Protein AF-X1I7F9-F1 (afdb_monomer_lite)

pLDDT: mean 84.15, std 15.63, range [30.88, 98.5]

Foldseek 3Di:
DPPLVLQQDKDWDKDWDFFAPPDQWAWDWDQDPPPRDIWIWTTDPRTIIITPGIDRDPNHNVVSSVVVQVVQVVLVVVLCVLLPVVQFDDDDSNDTDGDPSSVVSLVVQEDPPDPPGDHDPDDAPDKDDLEDQAIDGHPDGGDPPDDPPWDDPDPFKTKDKDWDDCNNCRNVSNSVDTDIDIDMGGHDSFYQQAKQAPVRDTHGFDWDDDVVDIDTDLVVCCVVRHQRIDHRNHTSVVVVVVVVVPVPDDDDDCVNDDPVVNVVVVVVVVVCVVVVVDDDD

Organism: NCBI:txid412755

Sequence (281 aa):
NSPFGKFGQRNEEWVFVRTEPEPVDYVEVEIDAQTGK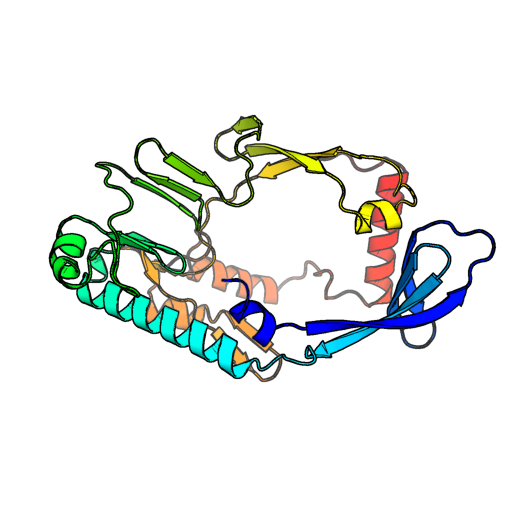RSIVRCIAGQVTQTMGSVEGYNSFAAISSEVTGNARLMLWDLMEKAGTENVFYCDTDSLLVNKTGRDRLAGEINRHELGMLKLAQRSAAVTLHNVKDYKIGRKSKIKGISKLAKKISDNEYITYQQAGIRTALHNKNANTMTWRRVPKKLTRIYEKAIVTHDELVSPLIMKYTLGENWLDYEAMREQYGKYATHRDRYLDDIMRWVSVSNDFDEGSLEDFSREARRQLVIDDVEARRAGELIYQ

InterPro domains:
  IPR023211 DNA polymerase, palm domain superfamily [G3DSA:3.90.1600.10] (30-162)
  IPR043502 DNA/RNA polymerase superfamily [SSF56672] (1-189)

Radius of gyration: 25.15 Å; chains: 1; bounding box: 60×56×59 Å

Structure (mmCIF, N/CA/C/O backbone):
data_AF-X1I7F9-F1
#
_entry.id   AF-X1I7F9-F1
#
loop_
_atom_site.group_PDB
_atom_site.id
_atom_site.type_symbol
_atom_site.label_atom_id
_atom_site.label_alt_id
_atom_site.label_comp_id
_atom_site.label_asym_id
_atom_site.label_entity_id
_atom_site.label_seq_id
_atom_site.pdbx_PDB_ins_code
_atom_site.Cartn_x
_atom_site.Cartn_y
_atom_site.Cartn_z
_atom_site.occupancy
_atom_site.B_iso_or_equiv
_atom_site.auth_seq_id
_atom_site.auth_comp_id
_atom_site.auth_asym_id
_atom_site.auth_atom_id
_atom_site.pdbx_PDB_model_num
ATOM 1 N N . ASN A 1 1 ? -5.871 -16.115 -5.207 1.00 56.69 1 ASN A N 1
ATOM 2 C CA . ASN A 1 1 ? -5.631 -14.709 -5.615 1.00 56.69 1 ASN A CA 1
ATOM 3 C C . ASN A 1 1 ? -4.837 -14.537 -6.914 1.00 56.69 1 ASN A C 1
ATOM 5 O O . ASN A 1 1 ? -4.763 -13.418 -7.388 1.00 56.69 1 ASN A O 1
ATOM 9 N N . SER A 1 2 ? -4.269 -15.575 -7.539 1.00 60.62 2 SER A N 1
ATOM 10 C CA . SER A 1 2 ? -3.537 -15.435 -8.814 1.00 60.62 2 SER A CA 1
ATOM 11 C C . SER A 1 2 ? -4.369 -15.089 -10.071 1.00 60.62 2 SER A C 1
ATOM 13 O O . SER A 1 2 ? -3.790 -14.456 -10.953 1.00 60.62 2 SER A O 1
ATOM 15 N N . PRO A 1 3 ? -5.676 -15.421 -10.202 1.00 69.38 3 PRO A N 1
ATOM 16 C CA . PRO A 1 3 ? -6.403 -15.159 -11.451 1.00 69.38 3 PRO A CA 1
ATOM 17 C C . PRO A 1 3 ? -6.722 -13.678 -11.688 1.00 69.38 3 PRO A C 1
ATOM 19 O O . PRO A 1 3 ? -6.593 -13.202 -12.808 1.00 69.38 3 PRO A O 1
ATOM 22 N N . PHE A 1 4 ? -7.090 -12.916 -10.648 1.00 80.19 4 PHE A N 1
ATOM 23 C CA . PHE A 1 4 ? -7.586 -11.545 -10.850 1.00 80.19 4 PHE A CA 1
ATOM 24 C C . PHE A 1 4 ? -6.521 -10.602 -11.431 1.00 80.19 4 PHE A C 1
ATOM 26 O O . PHE A 1 4 ? -6.847 -9.706 -12.203 1.00 80.19 4 PHE A O 1
ATOM 33 N N . GLY A 1 5 ? -5.247 -10.808 -11.077 1.00 80.31 5 GLY A N 1
ATOM 34 C CA . GLY A 1 5 ? -4.138 -10.001 -11.589 1.00 80.31 5 GLY A CA 1
ATOM 35 C C . GLY A 1 5 ? -3.816 -10.282 -13.058 1.00 80.31 5 GLY A C 1
ATOM 36 O O . GLY A 1 5 ? -3.224 -9.436 -13.719 1.00 80.31 5 GLY A O 1
ATOM 37 N N . LYS A 1 6 ? -4.229 -11.444 -13.586 1.00 85.19 6 LYS A N 1
ATOM 38 C CA . LYS A 1 6 ? -4.063 -11.790 -15.004 1.00 85.19 6 LYS A CA 1
ATOM 39 C C . LYS A 1 6 ? -4.970 -10.963 -15.909 1.00 85.19 6 LYS A C 1
ATOM 41 O O . LYS A 1 6 ? -4.532 -10.569 -16.983 1.00 85.19 6 LYS A O 1
ATOM 46 N N . PHE A 1 7 ? -6.177 -10.635 -15.451 1.00 87.25 7 PHE A N 1
ATOM 47 C CA . PHE A 1 7 ? -7.112 -9.808 -16.215 1.00 87.25 7 PHE A CA 1
ATOM 48 C C . PHE A 1 7 ? -6.628 -8.360 -16.406 1.00 87.25 7 PHE A C 1
ATOM 50 O O . PHE A 1 7 ? -7.018 -7.727 -17.375 1.00 87.25 7 PHE A O 1
ATOM 57 N N . GLY A 1 8 ? -5.735 -7.852 -15.551 1.00 85.88 8 GLY A N 1
ATOM 58 C CA . GLY A 1 8 ? -5.093 -6.540 -15.712 1.00 85.88 8 GLY A CA 1
ATOM 59 C C . GLY A 1 8 ? -3.654 -6.610 -16.234 1.00 85.88 8 GLY A C 1
ATOM 60 O O . GLY A 1 8 ? -2.908 -5.641 -16.093 1.00 85.88 8 GLY A O 1
ATOM 61 N N . GLN A 1 9 ? -3.216 -7.765 -16.748 1.00 89.69 9 GLN A N 1
ATOM 62 C CA . GLN A 1 9 ? -1.826 -7.969 -17.143 1.00 89.69 9 GLN A CA 1
ATOM 63 C C . GLN A 1 9 ? -1.497 -7.185 -18.416 1.00 89.69 9 GLN A C 1
ATOM 65 O O . GLN A 1 9 ? -2.195 -7.284 -19.420 1.00 89.69 9 GLN A O 1
ATOM 70 N N . ARG A 1 10 ? -0.361 -6.487 -18.391 1.00 89.12 10 ARG A N 1
ATOM 71 C CA . ARG A 1 10 ? 0.320 -6.010 -19.593 1.00 89.12 10 ARG A CA 1
ATOM 72 C C . ARG A 1 10 ? 1.572 -6.842 -19.834 1.00 89.12 10 ARG A C 1
ATOM 74 O O . ARG A 1 10 ? 2.248 -7.226 -18.878 1.00 89.12 10 ARG A O 1
ATOM 81 N N . ASN A 1 11 ? 1.873 -7.108 -21.095 1.00 88.38 11 ASN A N 1
ATOM 82 C CA . ASN A 1 11 ? 3.086 -7.795 -21.512 1.00 88.38 11 ASN A CA 1
ATOM 83 C C . ASN A 1 11 ? 4.058 -6.793 -22.119 1.00 88.38 11 ASN A C 1
ATOM 85 O O . ASN A 1 11 ? 3.647 -5.859 -22.804 1.00 88.38 11 ASN A O 1
ATOM 89 N N . GLU A 1 12 ? 5.345 -6.983 -21.857 1.00 87.75 12 GLU A N 1
ATOM 90 C CA . GLU A 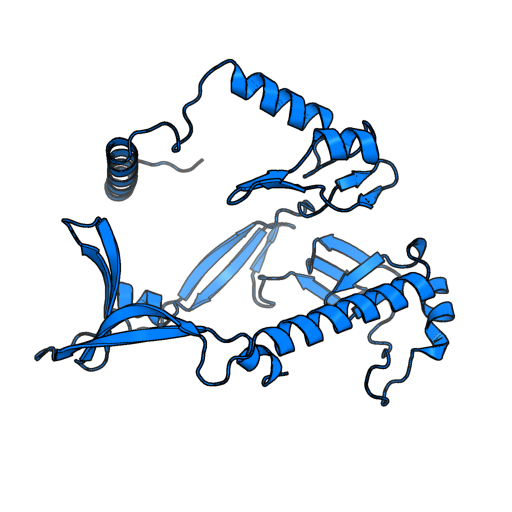1 12 ? 6.394 -6.337 -22.640 1.00 87.75 12 GLU A CA 1
ATOM 91 C C . GLU A 1 12 ? 6.578 -7.136 -23.928 1.00 87.75 12 GLU A C 1
ATOM 93 O O . GLU A 1 12 ? 6.759 -8.357 -23.878 1.00 87.75 12 GLU A O 1
ATOM 98 N N . GLU A 1 13 ? 6.538 -6.460 -25.071 1.00 89.12 13 GLU A N 1
ATOM 99 C CA . GLU A 1 13 ? 6.862 -7.092 -26.346 1.00 89.12 13 GLU A CA 1
ATOM 100 C C . GLU A 1 13 ? 8.360 -7.024 -26.586 1.00 89.12 13 GLU A C 1
ATOM 102 O O . GLU A 1 13 ? 8.970 -5.954 -26.496 1.00 89.12 13 GLU A O 1
ATOM 107 N N . TRP A 1 14 ? 8.938 -8.180 -26.899 1.00 91.25 14 TRP A N 1
ATOM 108 C CA . TRP A 1 14 ? 10.350 -8.347 -27.203 1.00 91.25 14 TRP A CA 1
ATOM 109 C C . TRP A 1 14 ? 10.479 -8.882 -28.621 1.00 91.25 14 TRP A C 1
ATOM 111 O O . TRP A 1 14 ? 9.947 -9.947 -28.929 1.00 91.25 14 TRP A O 1
ATOM 121 N N . VAL A 1 15 ? 11.198 -8.157 -29.470 1.00 92.44 15 VAL A N 1
ATOM 122 C CA . VAL A 1 15 ? 11.471 -8.569 -30.848 1.00 92.44 15 VAL A CA 1
ATOM 123 C C . VAL A 1 15 ? 12.902 -9.067 -30.939 1.00 92.44 15 VAL A C 1
ATOM 125 O O . VAL A 1 15 ? 13.810 -8.472 -30.359 1.00 92.44 15 VAL A O 1
ATOM 128 N N . PHE A 1 16 ? 13.095 -10.183 -31.638 1.00 94.31 16 PHE A N 1
ATOM 129 C CA . PHE A 1 16 ? 14.418 -10.710 -31.944 1.00 94.31 16 PHE A CA 1
ATOM 130 C C . PHE A 1 16 ? 15.154 -9.772 -32.900 1.00 94.31 16 PHE A C 1
ATOM 132 O O . PHE A 1 16 ? 14.606 -9.366 -33.921 1.00 94.31 16 PHE A O 1
ATOM 139 N N . VAL A 1 17 ? 16.399 -9.449 -32.561 1.00 93.25 17 VAL A N 1
ATOM 140 C CA . VAL A 1 17 ? 17.252 -8.559 -33.353 1.00 93.25 17 VAL A CA 1
ATOM 141 C C . VAL A 1 17 ? 18.344 -9.361 -34.046 1.00 93.25 17 VAL A C 1
ATOM 143 O O . VAL A 1 17 ? 18.503 -9.276 -35.259 1.00 93.25 17 VAL A O 1
ATOM 146 N N . ARG A 1 18 ? 19.118 -10.129 -33.272 1.00 93.00 18 ARG A N 1
ATOM 147 C CA . ARG A 1 18 ? 20.265 -10.896 -33.770 1.00 93.00 18 ARG A CA 1
ATOM 148 C C . ARG A 1 18 ? 20.673 -11.996 -32.794 1.00 93.00 18 ARG A C 1
ATOM 150 O O . ARG A 1 18 ? 20.260 -11.997 -31.633 1.00 93.00 18 ARG A O 1
ATOM 157 N N . THR A 1 19 ? 21.545 -12.879 -33.264 1.00 93.19 19 THR A N 1
ATOM 158 C CA . THR A 1 19 ? 22.285 -13.820 -32.418 1.00 93.19 19 THR A CA 1
ATOM 159 C C . THR A 1 19 ? 23.692 -13.285 -32.166 1.00 93.19 19 THR A C 1
ATOM 161 O O . THR A 1 19 ? 24.343 -12.819 -33.097 1.00 93.19 19 THR A O 1
ATOM 164 N N . GLU A 1 20 ? 24.152 -13.352 -30.919 1.00 90.75 20 GLU A N 1
ATOM 165 C CA . GLU A 1 20 ? 25.510 -12.985 -30.516 1.00 90.75 20 GLU A CA 1
ATOM 166 C C . GLU A 1 20 ? 26.405 -14.242 -30.526 1.00 90.75 20 GLU A C 1
ATOM 168 O O . GLU A 1 20 ? 26.096 -15.197 -29.807 1.00 90.75 20 GLU A O 1
ATOM 173 N N . PRO A 1 21 ? 27.478 -14.287 -31.339 1.00 83.00 21 PRO A N 1
ATOM 174 C CA . PRO A 1 21 ? 28.339 -15.466 -31.468 1.00 83.00 21 PRO A CA 1
ATOM 175 C C . PRO A 1 21 ? 29.164 -15.766 -30.207 1.00 83.00 21 PRO A C 1
ATOM 177 O O . PRO A 1 21 ? 29.419 -16.934 -29.922 1.00 83.00 21 PRO A O 1
ATOM 180 N N . GLU A 1 22 ? 29.531 -14.742 -29.430 1.00 85.56 22 GLU A N 1
ATOM 181 C CA . GLU A 1 22 ? 30.202 -14.874 -28.129 1.00 85.56 22 GLU A CA 1
ATOM 182 C C . GLU A 1 22 ? 29.294 -14.311 -27.024 1.00 85.56 22 GLU A C 1
ATOM 184 O O . GLU A 1 22 ? 29.405 -13.145 -26.635 1.00 85.56 22 GLU A O 1
ATOM 189 N N . PRO A 1 23 ? 28.317 -15.101 -26.552 1.00 80.31 23 PRO A N 1
ATOM 190 C CA . PRO A 1 23 ? 27.230 -14.569 -25.753 1.00 80.31 23 PRO A CA 1
ATOM 191 C C . PRO A 1 23 ? 27.687 -14.190 -24.342 1.00 80.31 23 PRO A C 1
ATOM 193 O O . PRO A 1 23 ? 28.075 -15.039 -23.541 1.00 80.31 23 PRO A O 1
ATOM 196 N N . VAL A 1 24 ? 27.542 -12.908 -24.012 1.00 84.88 24 VAL A N 1
ATOM 197 C CA . VAL A 1 24 ? 27.526 -12.413 -22.632 1.00 84.88 24 VAL A CA 1
ATOM 198 C C . VAL A 1 24 ? 26.122 -11.913 -22.338 1.00 84.88 24 VAL A C 1
ATOM 200 O O . VAL A 1 24 ? 25.587 -11.087 -23.074 1.00 84.88 24 VAL A O 1
ATOM 203 N N . ASP A 1 25 ? 25.519 -12.402 -21.261 1.00 88.62 25 ASP A N 1
ATOM 204 C CA . ASP A 1 25 ? 24.183 -11.977 -20.860 1.00 88.62 25 ASP A CA 1
ATOM 205 C C . ASP A 1 25 ? 24.207 -10.524 -20.347 1.00 88.62 25 ASP A C 1
ATOM 207 O O . ASP A 1 25 ? 24.936 -10.193 -19.405 1.00 88.62 25 ASP A O 1
ATOM 211 N N . TYR A 1 26 ? 23.396 -9.647 -20.949 1.00 88.69 26 TYR A N 1
ATOM 212 C CA . TYR A 1 26 ? 23.339 -8.224 -20.597 1.00 88.69 26 TYR A CA 1
ATOM 213 C C . TYR A 1 26 ? 21.953 -7.596 -20.798 1.00 88.69 26 TYR A C 1
ATOM 215 O O . TYR A 1 26 ? 21.095 -8.134 -21.498 1.00 88.69 26 TYR A O 1
ATOM 223 N N . VAL A 1 27 ? 21.745 -6.421 -20.192 1.00 90.56 27 VAL A N 1
ATOM 224 C CA . VAL A 1 27 ? 20.613 -5.512 -20.450 1.00 90.56 27 VAL A CA 1
ATOM 225 C C . VAL A 1 27 ? 21.144 -4.087 -20.533 1.00 90.56 27 VAL A C 1
ATOM 227 O O . VAL A 1 27 ? 21.775 -3.620 -19.588 1.00 90.56 27 VAL A O 1
ATOM 230 N N . GLU A 1 28 ? 20.831 -3.376 -21.608 1.00 90.06 28 GLU A N 1
ATOM 231 C CA . GLU A 1 28 ? 21.261 -1.996 -21.843 1.00 90.06 28 GLU A CA 1
ATOM 232 C C . GLU A 1 28 ? 20.074 -1.132 -22.306 1.00 90.06 28 GLU A C 1
ATOM 234 O O . GLU A 1 28 ? 19.046 -1.639 -22.768 1.00 90.06 28 GLU A O 1
ATOM 239 N N . VAL A 1 29 ? 20.179 0.186 -22.110 1.00 88.81 29 VAL A N 1
ATOM 240 C CA . VAL A 1 29 ? 19.207 1.159 -22.627 1.00 88.81 29 VAL A CA 1
ATOM 241 C C . VAL A 1 29 ? 19.833 1.841 -23.831 1.00 88.81 29 VAL A C 1
ATOM 243 O O . VAL A 1 29 ? 20.808 2.573 -23.685 1.00 88.81 29 VAL A O 1
ATOM 246 N N . GLU A 1 30 ? 19.242 1.638 -24.999 1.00 88.75 30 GLU A N 1
ATOM 247 C CA . GLU A 1 30 ? 19.643 2.300 -26.233 1.00 88.75 30 GLU A CA 1
ATOM 248 C C . GLU A 1 30 ? 18.745 3.511 -26.485 1.00 88.75 30 GLU A C 1
ATOM 250 O O . GLU A 1 30 ? 17.528 3.476 -26.261 1.00 88.75 30 GLU A O 1
ATOM 255 N N . ILE A 1 31 ? 19.355 4.605 -26.935 1.00 87.06 31 ILE A N 1
ATOM 256 C CA . ILE A 1 31 ? 18.654 5.819 -27.344 1.00 87.06 31 ILE A CA 1
ATOM 257 C C . ILE A 1 31 ? 18.919 5.993 -28.829 1.00 87.06 31 ILE A C 1
ATOM 259 O O . ILE A 1 31 ? 20.063 6.192 -29.230 1.00 87.06 31 ILE A O 1
ATOM 263 N N . ASP A 1 32 ? 17.861 5.935 -29.629 1.00 83.31 32 ASP A N 1
ATOM 264 C CA . ASP A 1 32 ? 17.952 6.247 -31.048 1.00 83.31 32 ASP A CA 1
ATOM 265 C C . ASP A 1 32 ? 18.368 7.717 -31.218 1.00 83.31 32 ASP A C 1
ATOM 267 O O . ASP A 1 32 ? 17.729 8.625 -30.680 1.00 83.31 32 ASP A O 1
ATOM 271 N N . ALA A 1 33 ? 19.472 7.950 -31.927 1.00 83.88 33 ALA A N 1
ATOM 272 C CA . ALA A 1 33 ? 20.094 9.269 -32.010 1.00 83.88 33 ALA A CA 1
ATOM 273 C C . ALA A 1 33 ? 19.252 10.299 -32.783 1.00 83.88 33 ALA A C 1
ATOM 275 O O . ALA A 1 33 ? 19.394 11.494 -32.538 1.00 83.88 33 ALA A O 1
ATOM 276 N N . GLN A 1 34 ? 18.380 9.857 -33.696 1.00 85.31 34 GLN A N 1
ATOM 277 C CA . GLN A 1 34 ? 17.579 10.737 -34.553 1.00 85.31 34 GLN A CA 1
ATOM 278 C C . GLN A 1 34 ? 16.222 11.063 -33.922 1.00 85.31 34 GLN A C 1
ATOM 280 O O . GLN A 1 34 ? 15.764 12.201 -33.952 1.00 85.31 34 GLN A O 1
ATOM 285 N N . THR A 1 35 ? 15.579 10.063 -33.326 1.00 86.56 35 THR A N 1
ATOM 286 C CA . THR A 1 35 ? 14.229 10.163 -32.755 1.00 86.56 35 THR A CA 1
ATOM 287 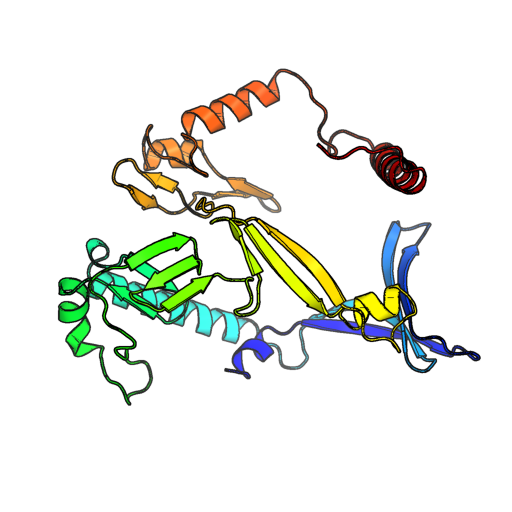C C . THR A 1 35 ? 14.242 10.427 -31.249 1.00 86.56 35 THR A C 1
ATOM 289 O O . THR A 1 35 ? 13.227 10.816 -30.671 1.00 86.56 35 THR A O 1
ATOM 292 N N . GLY A 1 36 ? 15.370 10.185 -30.574 1.00 84.62 36 GLY A N 1
ATOM 293 C CA . GLY A 1 36 ? 15.486 10.240 -29.116 1.00 84.62 36 GLY A CA 1
ATOM 294 C C . GLY A 1 36 ? 14.706 9.137 -28.392 1.00 84.62 36 GLY A C 1
ATOM 295 O O . GLY A 1 36 ? 14.546 9.206 -27.167 1.00 84.62 36 GLY A O 1
ATOM 296 N N . LYS A 1 37 ? 14.188 8.137 -29.120 1.00 82.81 37 LYS A N 1
ATOM 297 C CA . LYS A 1 37 ? 13.386 7.053 -28.552 1.00 82.81 37 LYS A CA 1
ATOM 298 C C . LYS A 1 37 ? 14.270 6.133 -27.714 1.00 82.81 37 LYS A C 1
ATOM 300 O O . LYS A 1 37 ? 15.295 5.637 -28.174 1.00 82.81 37 LYS A O 1
ATOM 305 N N . ARG A 1 38 ? 13.845 5.888 -26.474 1.00 85.94 38 ARG A N 1
ATOM 306 C CA . ARG A 1 38 ? 14.481 4.938 -25.554 1.00 85.94 38 ARG A CA 1
ATOM 307 C C . ARG A 1 38 ? 13.957 3.530 -25.800 1.00 85.94 38 ARG A C 1
ATOM 309 O O . ARG A 1 38 ? 12.745 3.324 -25.826 1.00 85.94 38 ARG A O 1
ATOM 316 N N . SER A 1 39 ? 14.863 2.569 -25.901 1.00 87.31 39 SER A N 1
ATOM 317 C CA . SER A 1 39 ? 14.550 1.144 -25.956 1.00 87.31 39 SER A CA 1
ATOM 318 C C . SER A 1 39 ? 15.452 0.366 -25.002 1.00 87.31 39 SER A C 1
ATOM 320 O O . SER A 1 39 ? 16.552 0.796 -24.668 1.00 87.31 39 SER A O 1
ATOM 322 N N . ILE A 1 40 ? 14.954 -0.757 -24.501 1.00 90.94 40 ILE A N 1
ATOM 323 C CA . ILE A 1 40 ? 15.728 -1.702 -23.701 1.00 90.94 40 ILE A CA 1
ATOM 324 C C . ILE A 1 40 ? 16.134 -2.838 -24.629 1.00 90.94 40 ILE A C 1
ATOM 326 O O . ILE A 1 40 ? 15.265 -3.464 -25.239 1.00 90.94 40 ILE A O 1
ATOM 330 N N . VAL A 1 41 ? 17.430 -3.113 -24.694 1.00 91.88 41 VAL A N 1
ATOM 331 C CA . VAL A 1 41 ? 17.999 -4.256 -25.408 1.00 91.88 41 VAL A CA 1
ATOM 332 C C . VAL A 1 41 ? 18.557 -5.232 -24.387 1.00 91.88 41 VAL A C 1
ATOM 334 O O . VAL A 1 41 ? 19.155 -4.831 -23.389 1.00 91.88 41 VAL A O 1
ATOM 337 N N . ARG A 1 42 ? 18.337 -6.527 -24.607 1.00 92.00 42 ARG A N 1
ATOM 338 C CA . ARG A 1 42 ? 18.899 -7.587 -23.770 1.00 92.00 42 ARG A CA 1
ATOM 339 C C . ARG A 1 42 ? 19.496 -8.691 -24.623 1.00 92.00 42 ARG A C 1
ATOM 341 O O . ARG A 1 42 ? 18.887 -9.069 -25.620 1.00 92.00 42 ARG A O 1
ATOM 348 N N . CYS A 1 43 ? 20.624 -9.234 -24.189 1.00 91.50 43 CYS A N 1
ATOM 349 C CA . CYS A 1 43 ? 21.143 -10.510 -24.663 1.00 91.50 43 CYS A CA 1
ATOM 350 C C . CYS A 1 43 ? 20.944 -11.542 -23.556 1.00 91.50 43 CYS A C 1
ATOM 352 O O . CYS A 1 43 ? 21.360 -11.306 -22.421 1.00 91.50 43 CYS A O 1
ATOM 354 N N . ILE A 1 44 ? 20.266 -12.645 -23.868 1.00 89.19 44 ILE A N 1
ATOM 355 C CA . ILE A 1 44 ? 20.129 -13.796 -22.968 1.00 89.19 44 ILE A CA 1
ATOM 356 C C . ILE A 1 44 ? 20.432 -15.050 -23.780 1.00 89.19 44 ILE A C 1
ATOM 358 O O . ILE A 1 44 ? 19.774 -15.290 -24.794 1.00 89.19 44 ILE A O 1
ATOM 362 N N . ALA A 1 45 ? 21.416 -15.838 -23.345 1.00 88.19 45 ALA A N 1
ATOM 363 C CA . ALA A 1 45 ? 21.856 -17.061 -24.019 1.00 88.19 45 ALA A CA 1
ATOM 364 C C . ALA A 1 45 ? 22.147 -16.847 -25.521 1.00 88.19 45 ALA A C 1
ATOM 366 O O . ALA A 1 45 ? 21.784 -17.662 -26.369 1.00 88.19 45 ALA A O 1
ATOM 367 N N . GLY A 1 46 ? 22.753 -15.703 -25.856 1.00 89.69 46 GLY A N 1
ATOM 368 C CA . GLY A 1 46 ? 23.095 -15.323 -27.229 1.00 89.69 46 GLY A CA 1
ATOM 369 C C . GLY A 1 46 ? 21.942 -14.804 -28.076 1.00 89.69 46 GLY A C 1
ATOM 370 O O . GLY A 1 46 ? 22.165 -14.463 -29.232 1.00 89.69 46 GLY A O 1
ATOM 371 N N . GLN A 1 47 ? 20.725 -14.692 -27.540 1.00 93.88 47 GLN A N 1
ATOM 372 C CA . GLN A 1 47 ? 19.614 -14.057 -28.244 1.00 93.88 47 GLN A CA 1
ATOM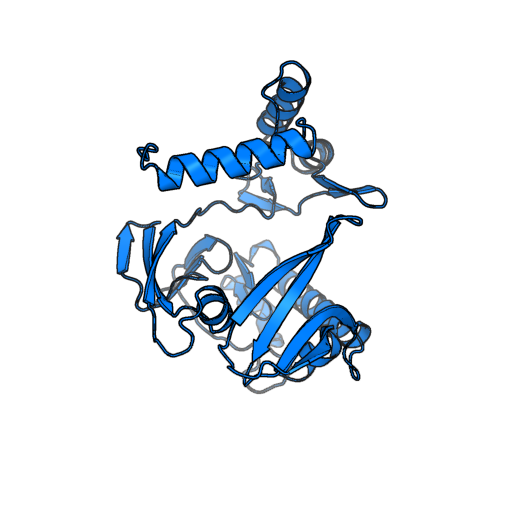 373 C C . GLN A 1 47 ? 19.493 -12.592 -27.846 1.00 93.88 47 GLN A C 1
ATOM 375 O O . GLN A 1 47 ? 19.136 -12.271 -26.708 1.00 93.88 47 GLN A O 1
ATOM 380 N N . VAL A 1 48 ? 19.744 -11.704 -28.805 1.00 93.69 48 VAL A N 1
ATOM 381 C CA . VAL A 1 48 ? 19.555 -10.268 -28.626 1.00 93.69 48 VAL A CA 1
ATOM 382 C C . VAL A 1 48 ? 18.116 -9.913 -28.977 1.00 93.69 48 VAL A C 1
ATOM 384 O O . VAL A 1 48 ? 17.655 -10.146 -30.095 1.00 93.69 48 VAL A O 1
ATOM 387 N N . THR A 1 49 ? 17.402 -9.342 -28.011 1.00 94.50 49 THR A N 1
ATOM 388 C CA . THR A 1 49 ? 16.016 -8.892 -28.159 1.00 94.50 49 THR A CA 1
ATOM 389 C C . THR A 1 49 ? 15.864 -7.441 -27.721 1.00 94.50 49 THR A C 1
ATOM 391 O O . THR A 1 49 ? 16.547 -6.992 -26.800 1.00 94.50 49 THR A O 1
ATOM 394 N N . GLN A 1 50 ? 14.952 -6.713 -28.357 1.00 93.12 50 GLN A N 1
ATOM 395 C CA . GLN A 1 50 ? 14.666 -5.307 -28.075 1.00 93.12 50 GLN A CA 1
ATOM 396 C C . GLN A 1 50 ? 13.199 -5.128 -27.687 1.00 93.12 50 GLN A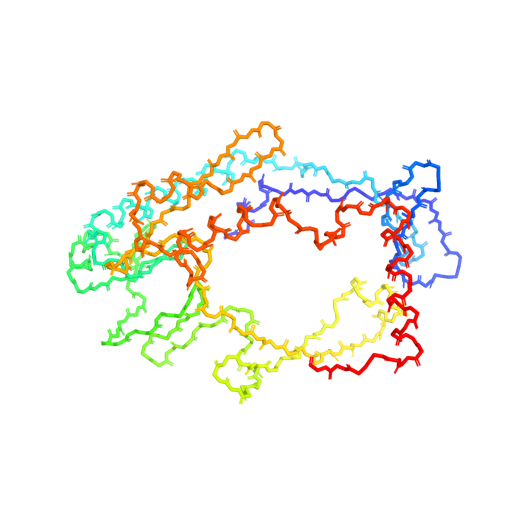 C 1
ATOM 398 O O . GLN A 1 50 ? 12.318 -5.776 -28.256 1.00 93.12 50 GLN A O 1
ATOM 403 N N . THR A 1 51 ? 12.928 -4.251 -26.718 1.00 90.06 51 THR A N 1
ATOM 404 C CA . THR A 1 51 ? 11.550 -3.920 -26.342 1.00 90.06 51 THR A CA 1
ATOM 405 C C . THR A 1 51 ? 10.884 -3.034 -27.396 1.00 90.06 51 THR A C 1
ATOM 407 O O . THR A 1 51 ? 11.432 -2.003 -27.791 1.00 90.06 51 THR A O 1
ATOM 410 N N . MET A 1 52 ? 9.670 -3.401 -27.805 1.00 83.12 52 MET A N 1
ATOM 411 C CA . MET A 1 52 ? 8.829 -2.572 -28.679 1.00 83.12 52 MET A CA 1
ATOM 412 C C . MET A 1 52 ? 7.803 -1.738 -27.906 1.00 83.12 52 MET A C 1
ATOM 414 O O . MET A 1 52 ? 7.119 -0.896 -28.488 1.00 83.12 52 MET A O 1
ATOM 418 N N . GLY A 1 53 ? 7.738 -1.922 -26.587 1.00 82.56 53 GLY A N 1
ATOM 419 C CA . GLY A 1 53 ? 6.753 -1.307 -25.712 1.00 82.56 53 GLY A CA 1
ATOM 420 C C . GLY A 1 53 ? 5.973 -2.360 -24.935 1.00 82.56 53 GLY A C 1
ATOM 421 O O . GLY A 1 53 ? 6.465 -3.457 -24.664 1.00 82.56 53 GLY A O 1
ATOM 422 N N . SER A 1 54 ? 4.752 -2.001 -24.541 1.00 85.00 54 SER A N 1
ATOM 423 C CA . SER A 1 54 ? 3.888 -2.871 -23.754 1.00 85.00 54 SER A CA 1
ATOM 424 C C . SER A 1 54 ? 2.487 -2.959 -24.342 1.00 85.00 54 SER A C 1
ATOM 426 O O . SER A 1 54 ? 1.817 -1.935 -24.495 1.00 85.00 54 SER A O 1
ATOM 428 N N . VAL A 1 55 ? 2.029 -4.186 -24.566 1.00 87.94 55 VAL A N 1
ATOM 429 C CA . VAL A 1 55 ? 0.683 -4.519 -25.047 1.00 87.94 55 VAL A CA 1
ATOM 430 C C . VAL A 1 55 ? -0.171 -5.116 -23.935 1.00 87.94 55 VAL A C 1
ATOM 432 O O . VAL A 1 55 ? 0.337 -5.525 -22.885 1.00 87.94 55 VAL A O 1
ATOM 435 N N . GLU A 1 56 ? -1.483 -5.153 -24.150 1.00 87.62 56 GLU A N 1
ATOM 436 C CA . GLU A 1 56 ? -2.379 -5.930 -23.295 1.00 87.62 56 GLU A CA 1
ATOM 437 C C . GLU A 1 56 ? -2.015 -7.419 -23.339 1.00 87.62 56 GLU A C 1
ATOM 439 O O . GLU A 1 56 ? -1.549 -7.944 -24.352 1.00 87.62 56 GLU A O 1
ATOM 444 N N . GLY A 1 57 ? -2.181 -8.111 -22.214 1.00 87.50 57 GLY A N 1
ATOM 445 C CA . GLY A 1 57 ? -2.009 -9.556 -22.183 1.00 87.50 57 GLY A CA 1
ATOM 446 C C . GLY A 1 57 ? -3.059 -10.254 -23.050 1.00 87.50 57 GLY A C 1
ATOM 447 O O . GLY A 1 57 ? -4.191 -9.816 -23.138 1.00 87.50 57 GLY A O 1
ATOM 448 N N . TYR A 1 58 ? -2.728 -11.403 -23.640 1.00 85.12 58 TYR A N 1
ATOM 449 C CA . TYR A 1 58 ? -3.668 -12.123 -24.516 1.00 85.12 58 TYR A CA 1
ATOM 450 C C . TYR A 1 58 ? -5.040 -12.417 -23.868 1.00 85.12 58 TYR A C 1
ATOM 452 O O . TYR A 1 58 ? -6.070 -12.329 -24.521 1.00 85.12 58 TYR A O 1
ATOM 460 N N . ASN A 1 59 ? -5.048 -12.739 -22.569 1.00 86.31 59 ASN A N 1
ATOM 461 C CA . ASN A 1 59 ? -6.263 -12.977 -21.780 1.00 86.31 59 ASN A CA 1
ATOM 462 C C . ASN A 1 59 ? -6.568 -11.822 -20.808 1.00 86.31 59 ASN A C 1
ATOM 464 O O . ASN A 1 59 ? -7.220 -12.043 -19.782 1.00 86.31 59 ASN A O 1
ATOM 468 N N . SER A 1 60 ? -6.025 -10.622 -21.040 1.00 89.88 60 SER A N 1
ATOM 469 C CA . SER A 1 60 ? -6.389 -9.480 -20.209 1.00 89.88 60 SER A CA 1
ATOM 470 C C . SER A 1 60 ? -7.800 -9.028 -20.559 1.00 89.88 60 SER A C 1
ATOM 472 O O . SER A 1 60 ? -8.224 -9.019 -21.709 1.00 89.88 60 SER A O 1
ATOM 474 N N . PHE A 1 61 ? -8.549 -8.694 -19.519 1.00 91.25 61 PHE A N 1
ATOM 475 C CA . PHE A 1 61 ? -9.821 -8.018 -19.641 1.00 91.25 61 PHE A CA 1
ATOM 476 C C . PHE A 1 61 ? -9.962 -7.111 -18.427 1.00 91.25 61 PHE A C 1
ATOM 478 O O . PHE A 1 61 ? -10.525 -7.489 -17.395 1.00 91.25 61 PHE A O 1
ATOM 485 N N . ALA A 1 62 ? -9.366 -5.920 -18.534 1.00 90.50 62 ALA A N 1
ATOM 486 C CA . ALA A 1 62 ? -9.174 -5.009 -17.408 1.00 90.50 62 ALA A CA 1
ATOM 487 C C . ALA A 1 62 ? -10.483 -4.672 -16.675 1.00 90.50 62 ALA A C 1
ATOM 489 O O . ALA A 1 62 ? -10.460 -4.462 -15.464 1.00 90.50 62 ALA A O 1
ATOM 490 N N . ALA A 1 63 ? -11.621 -4.703 -17.380 1.00 92.00 63 ALA A N 1
ATOM 491 C CA . ALA A 1 63 ? -12.951 -4.525 -16.806 1.00 92.00 63 ALA A CA 1
ATOM 492 C C . ALA A 1 63 ? -13.220 -5.469 -15.620 1.00 92.00 63 ALA A C 1
ATOM 494 O O . ALA A 1 63 ? -13.704 -5.010 -14.591 1.00 92.00 63 ALA A O 1
ATOM 495 N N . ILE A 1 64 ? -12.827 -6.749 -15.699 1.00 90.88 64 ILE A N 1
ATOM 496 C CA . ILE A 1 64 ? -13.011 -7.703 -14.590 1.00 90.88 64 ILE A CA 1
ATOM 497 C C . ILE A 1 64 ? -12.178 -7.288 -13.374 1.00 90.88 64 ILE A C 1
ATOM 499 O O . ILE A 1 64 ? -12.692 -7.253 -12.257 1.00 90.88 64 ILE A O 1
ATOM 503 N N . SER A 1 65 ? -10.891 -6.971 -13.557 1.00 90.69 65 SER A N 1
ATOM 504 C CA . SER A 1 65 ? -10.035 -6.533 -12.443 1.00 90.69 65 SER A CA 1
ATOM 505 C C . SER A 1 65 ? -10.553 -5.241 -11.811 1.00 90.69 65 SER A C 1
ATOM 507 O O . SER A 1 65 ? -10.556 -5.116 -10.583 1.00 90.69 65 SER A O 1
ATOM 509 N N . SER A 1 66 ? -10.997 -4.295 -12.639 1.00 91.31 66 SER A N 1
ATOM 510 C CA . SER A 1 66 ? -11.586 -3.036 -12.194 1.00 91.31 66 SER A CA 1
ATOM 511 C C . SER A 1 66 ? -12.836 -3.287 -11.359 1.00 91.31 66 SER A C 1
ATOM 513 O O . SER A 1 66 ? -12.873 -2.837 -10.218 1.00 91.31 66 SER A O 1
ATOM 515 N N . GLU A 1 67 ? -13.778 -4.086 -11.859 1.00 94.50 67 GLU A N 1
ATOM 516 C CA . GLU A 1 67 ? -15.041 -4.399 -11.184 1.00 94.50 67 GLU A CA 1
ATOM 517 C C . GLU A 1 67 ? -14.821 -5.133 -9.858 1.00 94.50 67 GLU A C 1
ATOM 519 O O . GLU A 1 67 ? -15.355 -4.743 -8.823 1.00 94.50 67 GLU A O 1
ATOM 524 N N . VAL A 1 68 ? -13.945 -6.143 -9.840 1.00 92.19 68 VAL A N 1
ATOM 525 C CA . VAL A 1 68 ? -13.598 -6.870 -8.608 1.00 92.19 68 VAL A CA 1
ATOM 526 C C . VAL A 1 68 ? -13.007 -5.924 -7.561 1.00 92.19 68 VAL A C 1
ATOM 528 O O . VAL A 1 68 ? -13.381 -5.984 -6.390 1.00 92.19 68 VAL A O 1
ATOM 531 N N . THR A 1 69 ? -12.088 -5.035 -7.953 1.00 92.44 69 THR A N 1
ATOM 532 C CA . THR A 1 69 ? -11.481 -4.091 -6.999 1.00 92.44 69 THR A CA 1
ATOM 533 C C . THR A 1 69 ? -12.434 -2.966 -6.599 1.00 92.44 69 THR A C 1
ATOM 535 O O . THR A 1 69 ? -12.330 -2.465 -5.482 1.00 92.44 69 THR A O 1
ATOM 538 N N . GLY A 1 70 ? -13.341 -2.550 -7.485 1.00 94.88 70 GLY A N 1
ATOM 539 C CA . GLY A 1 70 ? -14.403 -1.586 -7.202 1.00 94.88 70 GLY A CA 1
ATOM 540 C C . GLY A 1 70 ? -15.355 -2.135 -6.149 1.00 94.88 70 GLY A C 1
ATOM 541 O O . GLY A 1 70 ? -15.465 -1.559 -5.069 1.00 94.88 70 GLY A O 1
ATOM 542 N N . ASN A 1 71 ? -15.918 -3.316 -6.400 1.00 95.31 71 ASN A N 1
ATOM 543 C CA . ASN A 1 71 ? -16.837 -3.984 -5.482 1.00 95.31 71 ASN A CA 1
ATOM 544 C C . ASN A 1 71 ? -16.190 -4.318 -4.135 1.00 95.31 71 ASN A C 1
ATOM 546 O O . ASN A 1 71 ? -16.815 -4.124 -3.099 1.00 95.31 71 ASN A O 1
ATOM 550 N N . ALA A 1 72 ? -14.919 -4.734 -4.111 1.00 94.31 72 ALA A N 1
ATOM 551 C CA . ALA A 1 72 ? -14.206 -4.949 -2.850 1.00 94.31 72 ALA A CA 1
ATOM 552 C C . ALA A 1 72 ? -14.066 -3.658 -2.017 1.00 94.31 72 ALA A C 1
ATOM 554 O O . ALA A 1 72 ? -14.155 -3.709 -0.792 1.00 94.31 72 ALA A O 1
ATOM 555 N N . ARG A 1 73 ? -13.863 -2.496 -2.661 1.00 95.31 73 ARG A N 1
ATOM 556 C CA . ARG A 1 73 ? -13.807 -1.198 -1.964 1.00 95.31 73 ARG A CA 1
ATOM 557 C C . ARG A 1 73 ? -15.179 -0.768 -1.454 1.00 95.31 73 ARG A C 1
ATOM 559 O O . ARG A 1 73 ? -15.249 -0.311 -0.320 1.00 95.31 73 ARG A O 1
ATOM 566 N N . LEU A 1 74 ? -16.231 -0.935 -2.258 1.00 96.50 74 LEU A N 1
ATOM 567 C CA . LEU A 1 74 ? -17.608 -0.629 -1.851 1.00 96.50 74 LEU A CA 1
ATOM 568 C C . LEU A 1 74 ? -18.035 -1.503 -0.670 1.00 96.50 74 LEU A C 1
ATOM 570 O O . LEU A 1 74 ? -18.469 -0.985 0.346 1.00 96.50 74 LEU A O 1
ATOM 574 N N . MET A 1 75 ? -17.770 -2.808 -0.734 1.00 96.06 75 MET A N 1
ATOM 575 C CA . MET A 1 75 ? -18.023 -3.717 0.384 1.00 96.06 75 MET A CA 1
ATOM 576 C C . MET A 1 75 ? -17.279 -3.291 1.657 1.00 96.06 75 MET A C 1
ATOM 578 O O . MET A 1 75 ? -17.834 -3.337 2.752 1.00 96.06 75 MET A O 1
ATOM 582 N N . LEU A 1 76 ? -16.012 -2.880 1.539 1.00 96.50 76 LEU A N 1
ATOM 583 C CA . LEU A 1 76 ? -15.251 -2.395 2.689 1.00 96.50 76 LEU A CA 1
ATOM 584 C C . LEU A 1 76 ? -15.852 -1.101 3.255 1.00 96.50 76 LEU A C 1
ATOM 586 O O . LEU A 1 76 ? -15.904 -0.956 4.474 1.00 96.50 76 LEU A O 1
ATOM 590 N N . TRP A 1 77 ? -16.324 -0.200 2.390 1.00 95.94 77 TRP A N 1
ATOM 591 C CA . TRP A 1 77 ? -17.021 1.023 2.782 1.00 95.94 77 TRP A CA 1
ATOM 592 C C . TRP A 1 77 ? -18.328 0.724 3.524 1.00 95.94 77 TRP A C 1
ATOM 594 O O . TRP A 1 77 ? -18.502 1.216 4.636 1.00 95.94 77 TRP A O 1
ATOM 604 N N . ASP A 1 78 ? -19.170 -0.173 3.005 1.00 97.44 78 ASP A N 1
ATOM 605 C CA . ASP A 1 78 ? -20.415 -0.591 3.663 1.00 97.44 78 ASP A CA 1
ATOM 606 C C . ASP A 1 78 ? -20.149 -1.142 5.074 1.00 97.44 78 ASP A C 1
ATOM 608 O O . ASP A 1 78 ? -20.895 -0.890 6.021 1.00 97.44 78 ASP A O 1
ATOM 612 N N . LEU A 1 79 ? -19.053 -1.890 5.251 1.00 98.00 79 LEU A N 1
ATOM 613 C CA . LEU A 1 79 ? -18.629 -2.378 6.565 1.00 98.00 79 LEU A CA 1
ATOM 614 C C . LEU A 1 79 ? -18.159 -1.239 7.484 1.00 98.00 79 LEU A C 1
ATOM 616 O O . LEU A 1 79 ? -18.421 -1.280 8.688 1.00 98.00 79 LEU A O 1
ATOM 620 N N . MET A 1 80 ? -17.478 -0.222 6.950 1.00 97.19 80 MET A N 1
ATOM 621 C CA . MET A 1 80 ? -17.084 0.966 7.719 1.00 97.19 80 MET A CA 1
ATOM 622 C C . MET A 1 80 ? -18.311 1.768 8.167 1.00 97.19 80 MET A C 1
ATOM 624 O O . MET A 1 80 ? -18.374 2.167 9.329 1.00 97.19 80 MET A O 1
ATOM 628 N N . GLU A 1 81 ? -19.310 1.931 7.299 1.00 97.69 81 GLU A N 1
ATOM 629 C CA . GLU A 1 81 ? -20.580 2.584 7.632 1.00 97.69 81 GLU A CA 1
ATOM 630 C C . GLU A 1 81 ? -21.367 1.793 8.683 1.00 97.69 81 GLU A C 1
ATOM 632 O O . GLU A 1 81 ? -21.782 2.360 9.693 1.00 97.69 81 GLU A O 1
ATOM 637 N N . LYS A 1 82 ? -21.493 0.466 8.524 1.00 98.12 82 LYS A N 1
ATOM 638 C CA . LYS A 1 82 ? -22.130 -0.415 9.523 1.00 98.12 82 LYS A CA 1
ATOM 639 C C . LYS A 1 82 ? -21.442 -0.340 10.887 1.00 98.12 82 LYS A C 1
ATOM 641 O O . LYS A 1 82 ? -22.110 -0.338 11.920 1.00 98.12 82 LYS A O 1
ATOM 646 N N . ALA A 1 83 ? -20.111 -0.269 10.917 1.00 97.94 83 ALA A N 1
ATOM 647 C CA . ALA A 1 83 ? -19.359 -0.083 12.156 1.00 97.94 83 ALA A CA 1
ATOM 648 C C . ALA A 1 83 ? -19.558 1.318 12.771 1.00 97.94 83 ALA A C 1
ATOM 650 O O . ALA A 1 83 ? -19.369 1.490 13.978 1.00 97.94 83 ALA A O 1
ATOM 651 N N . GLY A 1 84 ? -19.966 2.307 11.975 1.00 97.12 84 GLY A N 1
ATOM 652 C CA . GLY A 1 84 ? -19.805 3.731 12.256 1.00 97.12 84 GLY A CA 1
ATOM 653 C C . GLY A 1 84 ? -18.355 4.148 12.031 1.00 97.12 84 GLY A C 1
ATOM 654 O O . GLY A 1 84 ? -17.442 3.573 12.634 1.00 97.12 84 GLY A O 1
ATOM 655 N N . THR A 1 85 ? -18.138 5.139 11.168 1.00 93.12 85 THR A N 1
ATOM 656 C CA . THR A 1 85 ? -16.803 5.591 10.747 1.00 93.12 85 THR A CA 1
ATOM 657 C C . THR A 1 85 ? -15.953 6.073 11.922 1.00 93.12 85 THR A C 1
ATOM 659 O O . THR A 1 85 ? -14.746 5.851 11.931 1.00 93.12 85 THR A O 1
ATOM 662 N N . GLU A 1 86 ? -16.578 6.608 12.971 1.00 92.19 86 GLU A N 1
ATOM 663 C CA . GLU A 1 86 ? -15.937 7.019 14.222 1.00 92.19 86 GLU A CA 1
ATOM 664 C C . GLU A 1 86 ? -15.300 5.853 14.998 1.00 92.19 86 GLU A C 1
ATOM 666 O O . GLU A 1 86 ? -14.411 6.043 15.828 1.00 92.19 86 GLU A O 1
ATOM 671 N N . ASN A 1 87 ? -15.750 4.623 14.737 1.00 95.56 87 ASN A N 1
ATOM 672 C CA . ASN A 1 87 ? -15.234 3.417 15.376 1.00 95.56 87 ASN A CA 1
ATOM 673 C C . ASN A 1 87 ? -14.145 2.724 14.551 1.00 95.56 87 ASN A C 1
ATOM 675 O O . ASN A 1 87 ? -13.635 1.692 15.001 1.00 95.56 87 ASN A O 1
ATOM 679 N N . VAL A 1 88 ? -13.807 3.247 13.367 1.00 94.56 88 VAL A N 1
ATOM 680 C CA . VAL A 1 88 ? -12.831 2.664 12.441 1.00 94.56 88 VAL A CA 1
ATOM 681 C C . VAL A 1 88 ? -11.517 3.433 12.513 1.00 94.56 88 VAL A C 1
ATOM 683 O O . VAL A 1 88 ? -11.421 4.583 12.110 1.00 94.56 88 VAL A O 1
ATOM 686 N N . PHE A 1 89 ? -10.464 2.767 12.982 1.00 92.00 89 PHE A N 1
ATOM 687 C CA . PHE A 1 89 ? -9.145 3.384 13.147 1.00 92.00 89 PHE A CA 1
ATOM 688 C C . PHE A 1 89 ? -8.218 3.162 11.954 1.00 92.00 89 PHE A C 1
ATOM 690 O O . PHE A 1 89 ? -7.283 3.926 11.739 1.00 92.00 89 PHE A O 1
ATOM 697 N N . TYR A 1 90 ? -8.411 2.072 11.210 1.00 93.12 90 TYR A N 1
ATOM 698 C CA . TYR A 1 90 ? -7.551 1.724 10.082 1.00 93.12 90 TYR A CA 1
ATOM 699 C C . TYR A 1 90 ? -8.253 0.742 9.145 1.00 93.12 90 TYR A C 1
ATOM 701 O O . TYR A 1 90 ? -8.999 -0.127 9.597 1.00 93.12 90 TYR A O 1
ATOM 709 N N . CYS A 1 91 ? -7.953 0.830 7.850 1.00 92.75 91 CYS A N 1
ATOM 710 C CA . CYS A 1 91 ? -8.355 -0.159 6.860 1.00 92.75 91 CYS A CA 1
ATOM 711 C C . CYS A 1 91 ? -7.187 -0.502 5.922 1.00 92.75 91 CYS A C 1
ATOM 713 O O . CYS A 1 91 ? -6.333 0.335 5.626 1.00 92.75 91 CYS A O 1
ATOM 715 N N . ASP A 1 92 ? -7.125 -1.750 5.461 1.00 91.94 92 ASP A N 1
ATOM 716 C CA . ASP A 1 92 ? -6.160 -2.166 4.440 1.00 91.94 92 ASP A CA 1
ATOM 717 C C . ASP A 1 92 ? -6.696 -3.336 3.633 1.00 91.94 92 ASP A C 1
ATOM 719 O O . ASP A 1 92 ? -6.674 -4.469 4.108 1.00 91.94 92 ASP A O 1
ATOM 723 N N . THR A 1 93 ? -7.094 -3.034 2.395 1.00 90.31 93 THR A N 1
ATOM 724 C CA . THR A 1 93 ? -7.526 -3.961 1.335 1.00 90.31 93 THR A CA 1
ATOM 725 C C . THR A 1 93 ? -8.757 -4.808 1.680 1.00 90.31 93 THR A C 1
ATOM 727 O O . THR A 1 93 ? -9.771 -4.696 1.008 1.00 90.31 93 THR A O 1
ATOM 730 N N . ASP A 1 94 ? -8.662 -5.649 2.702 1.00 93.44 94 ASP A N 1
ATOM 731 C CA . ASP A 1 94 ? -9.631 -6.665 3.117 1.00 93.44 94 ASP A CA 1
ATOM 732 C C . ASP A 1 94 ? -9.738 -6.761 4.653 1.00 93.44 94 ASP A C 1
ATOM 734 O O . ASP A 1 94 ? -10.144 -7.781 5.213 1.00 93.44 94 ASP A O 1
ATOM 738 N N . SER A 1 95 ? -9.328 -5.706 5.361 1.00 94.31 95 SER A N 1
ATOM 739 C CA . SER A 1 95 ? -9.301 -5.682 6.821 1.00 94.31 95 SER A CA 1
ATOM 740 C C . SER A 1 95 ? -9.697 -4.326 7.391 1.00 94.31 95 SER A C 1
ATOM 742 O O . SER A 1 95 ? -9.371 -3.280 6.827 1.00 94.31 95 SER A O 1
ATOM 744 N N . LEU A 1 96 ? -10.365 -4.371 8.546 1.00 96.50 96 LEU A N 1
ATOM 745 C CA . LEU A 1 96 ? -10.730 -3.218 9.361 1.00 96.50 96 LEU A CA 1
ATOM 746 C C . LEU A 1 96 ? -10.152 -3.377 10.767 1.00 96.50 96 LEU A C 1
ATOM 748 O O . LEU A 1 96 ? -10.214 -4.453 11.370 1.00 96.50 96 LEU A O 1
ATOM 752 N N . LEU A 1 97 ? -9.616 -2.287 11.303 1.00 96.25 97 LEU A N 1
ATOM 753 C CA . LEU A 1 97 ? -9.317 -2.139 12.716 1.00 96.25 97 LEU A CA 1
ATOM 754 C C . LEU A 1 97 ? -10.389 -1.251 13.333 1.00 96.25 97 LEU A C 1
ATOM 756 O O . LEU A 1 97 ? -10.487 -0.074 12.996 1.00 96.25 97 LEU A O 1
ATOM 760 N N . VAL A 1 98 ? -11.156 -1.821 14.255 1.00 97.06 98 VAL A N 1
ATOM 761 C CA . VAL A 1 98 ? -12.263 -1.133 14.916 1.00 97.06 98 VAL A CA 1
ATOM 762 C C . VAL A 1 98 ? -12.159 -1.246 16.429 1.00 97.06 98 VAL A C 1
ATOM 764 O O . VAL A 1 98 ? -11.525 -2.167 16.958 1.00 97.06 98 VAL A O 1
ATOM 767 N N . ASN A 1 99 ? -12.803 -0.322 17.136 1.00 96.56 99 ASN A N 1
ATOM 768 C CA . ASN A 1 99 ? -13.005 -0.448 18.576 1.00 96.56 99 ASN A CA 1
ATOM 769 C C . ASN A 1 99 ? -14.076 -1.511 18.912 1.00 96.56 99 ASN A C 1
ATOM 771 O O . ASN A 1 99 ? -14.623 -2.195 18.041 1.00 96.56 99 ASN A O 1
ATOM 775 N N . LYS A 1 100 ? -14.378 -1.674 20.206 1.00 96.62 100 LYS A N 1
ATOM 776 C CA . LYS A 1 100 ? -15.381 -2.645 20.667 1.00 96.62 100 LYS A CA 1
ATOM 777 C C . LYS A 1 100 ? -16.775 -2.356 20.091 1.00 96.62 100 LYS A C 1
ATOM 779 O O . LYS A 1 100 ? -17.409 -3.291 19.619 1.00 96.62 100 LYS A O 1
ATOM 784 N N . THR A 1 101 ? -17.212 -1.098 20.089 1.00 98.25 101 THR A N 1
ATOM 785 C CA . THR A 1 101 ? -18.522 -0.678 19.568 1.00 98.25 101 THR A CA 1
ATOM 786 C C . THR A 1 101 ? -18.670 -1.017 18.087 1.00 98.25 101 THR A C 1
ATOM 788 O O . THR A 1 101 ? -19.638 -1.672 17.709 1.00 98.25 101 THR A O 1
ATOM 791 N N . GLY A 1 102 ? -17.681 -0.664 17.260 1.00 98.00 102 GLY A N 1
ATOM 792 C CA . GLY A 1 102 ? -17.685 -0.998 15.834 1.00 98.00 102 GLY A CA 1
ATOM 793 C C . GLY A 1 102 ? -17.702 -2.508 15.590 1.00 98.00 102 GLY A C 1
ATOM 794 O O . GLY A 1 102 ? -18.453 -2.998 14.754 1.00 98.00 102 GLY A O 1
ATOM 795 N N . ARG A 1 103 ? -16.947 -3.283 16.382 1.00 97.44 103 ARG A N 1
ATOM 796 C CA . ARG A 1 103 ? -16.980 -4.754 16.321 1.00 97.44 103 ARG A CA 1
ATOM 797 C C . ARG A 1 103 ? -18.355 -5.320 16.676 1.00 97.44 103 ARG A C 1
ATOM 799 O O . ARG A 1 103 ? -18.787 -6.279 16.045 1.00 97.44 103 ARG A O 1
ATOM 806 N N . ASP A 1 104 ? -18.995 -4.783 17.710 1.00 98.00 104 ASP A N 1
ATOM 807 C CA . ASP A 1 104 ? -20.300 -5.252 18.174 1.00 98.00 104 ASP A CA 1
ATOM 808 C C . ASP A 1 104 ? -21.382 -4.954 17.120 1.00 98.00 104 ASP A C 1
ATOM 810 O O . ASP A 1 104 ? -22.214 -5.816 16.848 1.00 98.00 104 ASP A O 1
ATOM 814 N N . ARG A 1 105 ? -21.301 -3.804 16.433 1.00 98.50 105 ARG A N 1
ATOM 815 C CA . ARG A 1 105 ? -22.152 -3.477 15.272 1.00 98.50 105 ARG A CA 1
ATOM 816 C C . ARG A 1 105 ? -21.912 -4.401 14.072 1.00 98.50 105 ARG A C 1
ATOM 818 O O . ARG A 1 105 ? -22.853 -4.755 13.372 1.00 98.50 105 ARG A O 1
ATOM 825 N N . LEU A 1 106 ? -20.674 -4.850 13.872 1.00 97.94 106 LEU A N 1
ATOM 826 C CA . LEU A 1 106 ? -20.299 -5.799 12.818 1.00 97.94 106 LEU A CA 1
ATOM 827 C C . LEU A 1 106 ? -20.589 -7.269 13.159 1.00 97.94 106 LEU A C 1
ATOM 829 O O . LEU A 1 106 ? -20.219 -8.146 12.384 1.00 97.94 106 LEU A O 1
ATOM 833 N N . ALA A 1 107 ? -21.227 -7.582 14.292 1.00 96.62 107 ALA A N 1
ATOM 834 C CA . ALA A 1 107 ? -21.401 -8.967 14.737 1.00 96.62 107 ALA A CA 1
ATOM 835 C C . ALA A 1 107 ? -22.097 -9.872 13.701 1.00 96.62 107 ALA A C 1
ATOM 837 O O . ALA A 1 107 ? -21.723 -11.038 13.588 1.00 96.62 107 ALA A O 1
ATOM 838 N N . GLY A 1 108 ? -23.049 -9.334 12.929 1.00 96.69 108 GLY A N 1
ATOM 839 C CA . GLY A 1 108 ? -23.752 -10.067 11.865 1.00 96.69 108 GLY A CA 1
ATOM 840 C C . GLY A 1 108 ? -22.902 -10.379 10.628 1.00 96.69 108 GLY A C 1
ATOM 841 O O . GLY A 1 108 ? -23.249 -11.273 9.870 1.00 96.69 108 GLY A O 1
ATOM 842 N N . GLU A 1 109 ? -21.773 -9.692 10.456 1.00 97.31 109 GLU A N 1
ATOM 843 C CA . GLU A 1 109 ? -20.853 -9.856 9.321 1.00 97.31 109 GLU A CA 1
ATOM 844 C C . GLU A 1 109 ? -19.653 -10.751 9.681 1.00 97.31 109 GLU A C 1
ATOM 846 O O . GLU A 1 109 ? -18.744 -10.946 8.873 1.00 97.31 109 GLU A O 1
ATOM 851 N N . ILE A 1 110 ? -19.583 -11.249 10.924 1.00 97.06 110 ILE A N 1
ATOM 852 C CA . ILE A 1 110 ? -18.439 -12.014 11.426 1.00 97.06 110 ILE A CA 1
ATOM 853 C C . ILE A 1 110 ? -18.740 -13.511 11.377 1.00 97.06 110 ILE A C 1
ATOM 855 O O . ILE A 1 110 ? -19.424 -14.060 12.239 1.00 97.06 110 ILE A O 1
ATOM 859 N N . ASN A 1 111 ? -18.110 -14.202 10.430 1.00 96.94 111 ASN A N 1
ATOM 860 C CA . ASN A 1 111 ? -18.098 -15.655 10.339 1.00 96.94 111 ASN A CA 1
ATOM 861 C C . ASN A 1 111 ? -16.720 -16.129 9.854 1.00 96.94 111 ASN A C 1
ATOM 863 O O . ASN A 1 111 ? -16.173 -15.651 8.866 1.00 96.94 111 ASN A O 1
ATOM 867 N N . ARG A 1 112 ? -16.123 -17.091 10.568 1.00 94.88 112 ARG A N 1
ATOM 868 C CA . ARG A 1 112 ? -14.769 -17.585 10.268 1.00 94.88 112 ARG A CA 1
ATOM 869 C C . ARG A 1 112 ? -14.695 -18.415 8.981 1.00 94.88 112 ARG A C 1
ATOM 871 O O . ARG A 1 112 ? -13.606 -18.525 8.415 1.00 94.88 112 ARG A O 1
ATOM 878 N N . HIS A 1 113 ? -15.792 -19.055 8.592 1.00 95.06 113 HIS A N 1
ATOM 879 C CA . HIS A 1 113 ? -15.800 -20.108 7.575 1.00 95.06 113 HIS A CA 1
ATOM 880 C C . HIS A 1 113 ? -16.585 -19.738 6.319 1.00 95.06 113 HIS A C 1
ATOM 882 O O . HIS A 1 113 ? -16.375 -20.347 5.275 1.00 95.06 113 HIS A O 1
ATOM 888 N N . GLU A 1 114 ? -17.461 -18.748 6.415 1.00 96.56 114 GLU A N 1
ATOM 889 C CA . GLU A 1 114 ? -18.288 -18.301 5.305 1.00 96.56 114 GLU A CA 1
ATOM 890 C C . GLU A 1 114 ? -17.518 -17.348 4.386 1.00 96.56 114 GLU A C 1
ATOM 892 O O . GLU A 1 114 ? -16.770 -16.475 4.831 1.00 96.56 114 GLU A O 1
ATOM 897 N N . LEU A 1 115 ? -17.665 -17.555 3.078 1.00 95.00 115 LEU A N 1
ATOM 898 C CA . LEU A 1 115 ? -16.971 -16.765 2.070 1.00 95.00 115 LEU A CA 1
ATOM 899 C C . LEU A 1 115 ? -17.497 -15.324 2.072 1.00 95.00 115 LEU A C 1
ATOM 901 O O . LEU A 1 115 ? -18.700 -15.104 2.087 1.00 95.00 115 LEU A O 1
ATOM 905 N N . GLY A 1 116 ? -16.587 -14.350 2.028 1.00 91.00 116 GLY A N 1
ATOM 906 C CA . GLY A 1 116 ? -16.927 -12.923 2.047 1.00 91.00 116 GLY A CA 1
ATOM 907 C C . GLY A 1 116 ? -17.130 -12.345 3.451 1.00 91.00 116 GLY A C 1
ATOM 908 O O . GLY A 1 116 ? -16.996 -11.140 3.624 1.00 91.00 116 GLY A O 1
ATOM 909 N N . MET A 1 117 ? -17.351 -13.180 4.468 1.00 96.19 117 MET A N 1
ATOM 910 C CA . MET A 1 117 ? -17.542 -12.717 5.842 1.00 96.19 117 MET A CA 1
ATOM 911 C C . MET A 1 117 ? -16.223 -12.337 6.530 1.00 96.19 117 MET A C 1
ATOM 913 O O . MET A 1 117 ? -15.131 -12.826 6.210 1.00 96.19 117 MET A O 1
ATOM 917 N N . LEU A 1 118 ? -16.329 -11.468 7.535 1.00 96.88 118 LEU A N 1
ATOM 918 C CA . LEU A 1 118 ? -15.208 -11.056 8.366 1.00 96.88 118 LEU A CA 1
ATOM 919 C C . LEU A 1 118 ? -14.806 -12.171 9.330 1.00 96.88 118 LEU A C 1
ATOM 921 O O . LEU A 1 118 ? -15.626 -12.803 9.992 1.00 96.88 118 LEU A O 1
ATOM 925 N N . LYS A 1 119 ? -13.498 -12.333 9.529 1.00 96.12 119 LYS A N 1
ATOM 926 C CA . LYS A 1 119 ? -12.960 -13.132 10.636 1.00 96.12 119 LYS A CA 1
ATOM 927 C C . LYS A 1 119 ? -12.277 -12.234 11.655 1.00 96.12 119 LYS A C 1
ATOM 929 O O . LYS A 1 119 ? -11.518 -11.330 11.304 1.00 96.12 119 LYS A O 1
ATOM 934 N N . LEU A 1 120 ? -12.448 -12.545 12.935 1.00 95.12 120 LEU A N 1
ATOM 935 C CA . LEU A 1 120 ? -11.684 -11.886 13.989 1.00 95.12 120 LEU A CA 1
ATOM 936 C C . LEU A 1 120 ? -10.220 -12.357 13.953 1.00 95.12 120 LEU A C 1
ATOM 938 O O . LEU A 1 120 ? -9.896 -13.446 14.424 1.00 95.12 120 LEU A O 1
ATOM 942 N N . ALA A 1 121 ? -9.329 -11.530 13.404 1.00 93.12 121 ALA A N 1
ATOM 943 C CA . ALA A 1 121 ? -7.912 -11.869 13.264 1.00 93.12 121 ALA A CA 1
ATOM 944 C C . ALA A 1 121 ? -7.095 -11.654 14.552 1.00 93.12 121 ALA A C 1
ATOM 946 O O . ALA A 1 121 ? -6.186 -12.431 14.851 1.00 93.12 121 ALA A O 1
ATOM 947 N N . GLN A 1 122 ? -7.377 -10.582 15.301 1.00 92.50 122 GLN A N 1
ATOM 948 C CA . GLN A 1 122 ? -6.638 -10.218 16.511 1.00 92.50 122 GLN A CA 1
ATOM 949 C C . GLN A 1 122 ? -7.453 -9.260 17.391 1.00 92.50 122 GLN A C 1
ATOM 951 O O . GLN A 1 122 ? -8.264 -8.486 16.892 1.00 92.50 122 GLN A O 1
ATOM 956 N N . ARG A 1 123 ? -7.198 -9.286 18.704 1.00 93.62 123 ARG A N 1
ATOM 957 C CA . ARG A 1 123 ? -7.629 -8.262 19.666 1.00 93.62 123 ARG A CA 1
ATOM 958 C C . ARG A 1 123 ? -6.409 -7.688 20.379 1.00 93.62 123 ARG A C 1
ATOM 960 O O . ARG A 1 123 ? -5.422 -8.397 20.580 1.00 93.62 123 ARG A O 1
ATOM 967 N N . SER A 1 124 ? -6.469 -6.415 20.746 1.00 94.31 124 SER A N 1
ATOM 968 C CA . SER A 1 124 ? -5.437 -5.745 21.537 1.00 94.31 124 SER A CA 1
ATOM 969 C C . SER A 1 124 ? -6.067 -4.628 22.358 1.00 94.31 124 SER A C 1
ATOM 971 O O . SER A 1 124 ? -7.013 -4.002 21.893 1.00 94.31 124 SER A O 1
ATOM 973 N N . ALA A 1 125 ? -5.529 -4.376 23.551 1.00 92.94 125 ALA A N 1
ATOM 974 C CA . ALA A 1 125 ? -5.911 -3.224 24.369 1.00 92.94 125 ALA A CA 1
ATOM 975 C C . ALA A 1 125 ? -5.243 -1.920 23.897 1.00 92.94 125 ALA A C 1
ATOM 977 O O . ALA A 1 125 ? -5.713 -0.839 24.224 1.00 92.94 125 ALA A O 1
ATOM 978 N N . ALA A 1 126 ? -4.154 -2.024 23.128 1.00 92.81 126 ALA A N 1
ATOM 979 C CA . ALA A 1 126 ? -3.413 -0.881 22.609 1.00 92.81 126 ALA A CA 1
ATOM 980 C C . ALA A 1 126 ? -2.998 -1.098 21.151 1.00 92.81 126 ALA A C 1
ATOM 982 O O . ALA A 1 126 ? -2.593 -2.205 20.755 1.00 92.81 126 ALA A O 1
ATOM 983 N N . VAL A 1 127 ? -3.072 -0.022 20.374 1.00 93.50 127 VAL A N 1
ATOM 984 C CA . VAL A 1 127 ? -2.582 0.055 19.000 1.00 93.50 127 VAL A CA 1
ATOM 985 C C . VAL A 1 127 ? -1.800 1.347 18.832 1.00 93.50 127 VAL A C 1
ATOM 987 O O . VAL A 1 127 ? -2.168 2.378 19.381 1.00 93.50 127 VAL A O 1
ATOM 990 N N . THR A 1 128 ? -0.723 1.278 18.063 1.00 93.69 128 THR A N 1
ATOM 991 C CA . THR A 1 128 ? -0.003 2.449 17.572 1.00 93.69 128 THR A CA 1
ATOM 992 C C . THR A 1 128 ? -0.049 2.416 16.053 1.00 93.69 128 THR A C 1
ATOM 994 O O . THR A 1 128 ? 0.394 1.435 15.451 1.00 93.69 128 THR A O 1
ATOM 997 N N . LEU A 1 129 ? -0.600 3.461 15.444 1.00 92.06 129 LEU A N 1
ATOM 998 C CA . LEU A 1 129 ? -0.635 3.654 13.998 1.00 92.06 129 LEU A CA 1
ATOM 999 C C . LEU A 1 129 ? 0.345 4.776 13.663 1.00 92.06 129 LEU A C 1
ATOM 1001 O O . LEU A 1 129 ? 0.233 5.866 14.208 1.00 92.06 129 LEU A O 1
ATOM 1005 N N . HIS A 1 130 ? 1.327 4.492 12.814 1.00 90.88 130 HIS A N 1
ATOM 1006 C CA . HIS A 1 130 ? 2.293 5.494 12.368 1.00 90.88 130 HIS A CA 1
ATOM 1007 C C . HIS A 1 130 ? 2.023 5.928 10.931 1.00 90.88 130 HIS A C 1
ATOM 1009 O O . HIS A 1 130 ? 2.176 7.097 10.604 1.00 90.88 130 HIS A O 1
ATOM 1015 N N . ASN A 1 131 ? 1.677 4.980 10.055 1.00 90.50 131 ASN A N 1
ATOM 1016 C CA . ASN A 1 131 ? 1.356 5.241 8.654 1.00 90.50 131 ASN A CA 1
ATOM 1017 C C . ASN A 1 131 ? 0.677 4.010 8.020 1.00 90.50 131 ASN A C 1
ATOM 1019 O O . ASN A 1 131 ? 0.495 2.962 8.649 1.00 90.50 131 ASN A O 1
ATOM 1023 N N . VAL A 1 132 ? 0.364 4.092 6.727 1.00 91.06 132 VAL A N 1
ATOM 1024 C CA . VAL A 1 132 ? -0.113 2.967 5.916 1.00 91.06 132 VAL A CA 1
ATOM 1025 C C . VAL A 1 132 ? 0.885 1.822 5.983 1.00 91.06 132 VAL A C 1
ATOM 1027 O O . VAL A 1 132 ? 2.018 1.922 5.507 1.00 91.06 132 VAL A O 1
ATOM 1030 N N . LYS A 1 133 ? 0.428 0.690 6.524 1.00 92.81 133 LYS A N 1
ATOM 1031 C CA . LYS A 1 133 ? 1.237 -0.517 6.727 1.00 92.81 133 LYS A CA 1
ATOM 1032 C C . LYS A 1 133 ? 2.481 -0.268 7.605 1.00 92.81 133 LYS A C 1
ATOM 1034 O O . LYS A 1 133 ? 3.452 -1.015 7.474 1.00 92.81 133 LYS A O 1
ATOM 1039 N N . ASP A 1 134 ? 2.432 0.734 8.486 1.00 94.38 134 ASP A N 1
ATOM 1040 C CA . ASP A 1 134 ? 3.362 0.978 9.598 1.00 94.38 134 ASP A CA 1
ATOM 1041 C C . ASP A 1 134 ? 2.557 1.106 10.902 1.00 94.38 134 ASP A C 1
ATOM 1043 O O . ASP A 1 134 ? 2.001 2.159 11.219 1.00 94.38 134 ASP A O 1
ATOM 1047 N N . TYR A 1 135 ? 2.426 -0.005 11.624 1.00 94.00 135 TYR A N 1
ATOM 1048 C CA . TYR A 1 135 ? 1.636 -0.073 12.848 1.00 94.00 135 TYR A CA 1
ATOM 1049 C C . TYR A 1 135 ? 2.116 -1.163 13.807 1.00 94.00 135 TYR A C 1
ATOM 1051 O O . TYR A 1 135 ? 2.752 -2.154 13.429 1.00 94.00 135 TYR A O 1
ATOM 1059 N N . LYS A 1 136 ? 1.731 -1.013 15.074 1.00 94.19 136 LYS A N 1
ATOM 1060 C CA . LYS A 1 136 ? 1.925 -1.991 16.143 1.00 94.19 136 LYS A CA 1
ATOM 1061 C C . LYS A 1 136 ? 0.588 -2.314 16.799 1.00 94.19 136 LYS A C 1
ATOM 1063 O O . LYS A 1 136 ? -0.051 -1.445 17.378 1.00 94.19 136 LYS A O 1
ATOM 1068 N N . ILE A 1 137 ? 0.186 -3.581 16.749 1.00 93.00 137 ILE A N 1
ATOM 1069 C CA . ILE A 1 137 ? -1.023 -4.094 17.403 1.00 93.00 137 ILE A CA 1
ATOM 1070 C C . ILE A 1 137 ? -0.573 -5.093 18.470 1.00 93.00 137 ILE A C 1
ATOM 1072 O O . ILE A 1 137 ? -0.163 -6.223 18.170 1.00 93.00 137 ILE A O 1
ATOM 1076 N N . GLY A 1 138 ? -0.615 -4.661 19.731 1.00 90.44 138 GLY A N 1
ATOM 1077 C CA . GLY A 1 138 ? -0.091 -5.425 20.861 1.00 90.44 138 GLY A CA 1
ATOM 1078 C C . GLY A 1 138 ? 1.400 -5.729 20.686 1.00 90.44 138 GLY A C 1
ATOM 1079 O O . GLY A 1 138 ? 2.235 -4.826 20.652 1.00 90.44 138 GLY A O 1
ATOM 1080 N N . ARG A 1 139 ? 1.748 -7.014 20.554 1.00 88.19 139 ARG A N 1
ATOM 1081 C CA . ARG A 1 139 ? 3.138 -7.465 20.346 1.00 88.19 139 ARG A CA 1
ATOM 1082 C C . ARG A 1 139 ? 3.556 -7.549 18.876 1.00 88.19 139 ARG A C 1
ATOM 1084 O O . ARG A 1 139 ? 4.737 -7.728 18.602 1.00 88.19 139 ARG A O 1
ATOM 1091 N N . LYS A 1 140 ? 2.617 -7.455 17.929 1.00 89.19 140 LYS A N 1
ATOM 1092 C CA . LYS A 1 140 ? 2.925 -7.570 16.499 1.00 89.19 140 LYS A CA 1
ATOM 1093 C C . LYS A 1 140 ? 3.159 -6.190 15.906 1.00 89.19 140 LYS A C 1
ATOM 1095 O O . LYS A 1 140 ? 2.285 -5.334 15.996 1.00 89.19 140 LYS A O 1
ATOM 1100 N N . SER A 1 141 ? 4.304 -6.004 15.265 1.00 91.56 141 SER A N 1
ATOM 1101 C CA . SER A 1 141 ? 4.588 -4.845 14.426 1.00 91.56 141 SER A CA 1
ATOM 1102 C C . SER A 1 141 ? 4.551 -5.234 12.951 1.00 91.56 141 SER A C 1
ATOM 1104 O O . SER A 1 141 ? 4.917 -6.349 12.561 1.00 91.56 141 SER A O 1
ATOM 1106 N N . LYS A 1 142 ? 4.098 -4.303 12.120 1.00 92.06 142 LYS A N 1
ATOM 1107 C CA . LYS A 1 142 ? 4.140 -4.401 10.668 1.00 92.06 142 LYS A CA 1
ATOM 1108 C C . LYS A 1 142 ? 4.686 -3.087 10.145 1.00 92.06 142 LYS A C 1
ATOM 1110 O O . LYS A 1 142 ? 4.103 -2.055 10.425 1.00 92.06 142 LYS A O 1
ATOM 1115 N N . ILE A 1 143 ? 5.775 -3.154 9.386 1.00 94.69 143 ILE A N 1
ATOM 1116 C CA . ILE A 1 143 ? 6.341 -2.008 8.675 1.00 94.69 143 ILE A CA 1
ATOM 1117 C C . ILE A 1 143 ? 6.557 -2.440 7.226 1.00 94.69 143 ILE A C 1
ATOM 1119 O O . ILE A 1 143 ? 7.284 -3.401 6.952 1.00 94.69 143 ILE A O 1
ATOM 1123 N N . LYS A 1 144 ? 5.877 -1.795 6.278 1.00 91.44 144 LYS A N 1
ATOM 1124 C CA . LYS A 1 144 ? 6.011 -2.115 4.853 1.00 91.44 144 LYS A CA 1
ATOM 1125 C C . LYS A 1 144 ? 7.412 -1.772 4.363 1.00 91.44 144 LYS A C 1
ATOM 1127 O O . LYS A 1 144 ? 7.949 -0.713 4.654 1.00 91.44 144 LYS A O 1
ATOM 1132 N N . GLY A 1 145 ? 7.987 -2.674 3.570 1.00 88.69 145 GLY A N 1
ATOM 1133 C CA . GLY A 1 145 ? 9.303 -2.469 2.964 1.00 88.69 145 GLY A CA 1
ATOM 1134 C C . GLY A 1 145 ? 10.483 -2.694 3.913 1.00 88.69 145 GLY A C 1
ATOM 1135 O O . GLY A 1 145 ? 11.622 -2.620 3.459 1.00 88.69 145 GLY A O 1
ATOM 1136 N N . ILE A 1 146 ? 10.230 -3.023 5.185 1.00 92.06 146 ILE A N 1
ATOM 1137 C CA . ILE A 1 146 ? 11.259 -3.396 6.157 1.00 92.06 146 ILE A CA 1
ATOM 1138 C C . ILE A 1 146 ? 11.158 -4.895 6.443 1.00 92.06 146 ILE A C 1
ATOM 1140 O O . ILE A 1 146 ? 10.120 -5.408 6.866 1.00 92.06 146 ILE A O 1
ATOM 1144 N N . SER A 1 147 ? 12.247 -5.615 6.178 1.00 87.06 147 SER A N 1
ATOM 1145 C CA . SER A 1 147 ? 12.348 -7.042 6.490 1.00 87.06 147 SER A CA 1
ATOM 1146 C C . SER A 1 147 ? 12.362 -7.270 8.002 1.00 87.06 147 SER A C 1
ATOM 1148 O O . SER A 1 147 ? 12.911 -6.465 8.749 1.00 87.06 147 SER A O 1
ATOM 1150 N N . LYS A 1 148 ? 11.853 -8.422 8.457 1.00 87.25 148 LYS A N 1
ATOM 1151 C CA . LYS A 1 148 ? 11.990 -8.855 9.861 1.00 87.25 148 LYS A CA 1
ATOM 1152 C C . LYS A 1 148 ? 13.452 -9.033 10.289 1.00 87.25 148 LYS A C 1
ATOM 1154 O O . LYS A 1 148 ? 13.739 -8.975 11.475 1.00 87.25 148 LYS A O 1
ATOM 1159 N N . LEU A 1 149 ? 14.347 -9.260 9.326 1.00 88.62 149 LEU A N 1
ATOM 1160 C CA . LEU A 1 149 ? 15.789 -9.400 9.542 1.00 88.62 149 LEU A CA 1
ATOM 1161 C C . LEU A 1 149 ? 16.537 -8.061 9.451 1.00 88.62 149 LEU A C 1
ATOM 1163 O O . LEU A 1 149 ? 17.759 -8.036 9.558 1.00 88.62 149 LEU A O 1
ATOM 1167 N N . ALA A 1 150 ? 15.838 -6.952 9.189 1.00 92.62 150 ALA A N 1
ATOM 1168 C CA . ALA A 1 150 ? 16.481 -5.649 9.120 1.00 92.62 150 ALA A CA 1
ATOM 1169 C C . ALA A 1 150 ? 17.044 -5.260 10.493 1.00 92.62 150 ALA A C 1
ATOM 1171 O O . ALA A 1 150 ? 16.381 -5.406 11.521 1.00 92.62 150 ALA A O 1
ATOM 1172 N N . LYS A 1 151 ? 18.261 -4.714 10.501 1.00 93.44 151 LYS A N 1
ATOM 1173 C CA . LYS A 1 151 ? 18.868 -4.161 11.710 1.00 93.44 151 LYS A CA 1
ATOM 1174 C C . LYS A 1 151 ? 18.263 -2.785 11.963 1.00 93.44 151 LYS A C 1
ATOM 1176 O O . LYS A 1 151 ? 18.428 -1.887 11.137 1.00 93.44 151 LYS A O 1
ATOM 1181 N N . LYS A 1 152 ? 17.580 -2.620 13.094 1.00 94.75 152 LYS A N 1
ATOM 1182 C CA . LYS A 1 152 ? 17.113 -1.312 13.561 1.00 94.75 152 LYS A CA 1
ATOM 1183 C C . LYS A 1 152 ? 18.314 -0.487 14.030 1.00 94.75 152 LYS A C 1
ATOM 1185 O O . LYS A 1 152 ? 19.137 -0.996 14.790 1.00 94.75 152 LYS A O 1
ATOM 1190 N N . ILE A 1 153 ? 18.418 0.747 13.550 1.00 95.12 153 ILE A N 1
ATOM 1191 C CA . ILE A 1 153 ? 19.459 1.707 13.944 1.00 95.12 153 ILE A CA 1
ATOM 1192 C C . ILE A 1 153 ? 18.866 2.745 14.890 1.00 95.12 153 ILE A C 1
ATOM 1194 O O . ILE A 1 153 ? 19.406 2.975 15.965 1.00 95.12 153 ILE A O 1
ATOM 1198 N N . SER A 1 154 ? 17.706 3.285 14.528 1.00 92.56 154 SER A N 1
ATOM 1199 C CA . SER A 1 154 ? 16.905 4.196 15.344 1.00 92.56 154 SER A CA 1
ATOM 1200 C C . SER A 1 154 ? 15.415 3.933 15.087 1.00 92.56 154 SER A C 1
ATOM 1202 O O . SER A 1 154 ? 15.055 2.980 14.390 1.00 92.56 154 SER A O 1
ATOM 1204 N N . ASP A 1 155 ? 14.509 4.725 15.662 1.00 88.81 155 ASP A N 1
ATOM 1205 C CA . ASP A 1 155 ? 13.063 4.500 15.510 1.00 88.81 155 ASP A CA 1
ATOM 1206 C C . ASP A 1 155 ? 12.555 4.595 14.069 1.00 88.81 155 ASP A C 1
ATOM 1208 O O . ASP A 1 155 ? 11.625 3.862 13.704 1.00 88.81 155 ASP A O 1
ATOM 1212 N N . ASN A 1 156 ? 13.214 5.420 13.256 1.00 92.75 156 ASN A N 1
ATOM 1213 C CA . ASN A 1 156 ? 12.864 5.672 11.861 1.00 92.75 156 ASN A CA 1
ATOM 1214 C C . ASN A 1 156 ? 13.925 5.165 10.875 1.00 92.75 156 ASN A C 1
ATOM 1216 O O . ASN A 1 156 ? 13.770 5.365 9.673 1.00 92.75 156 ASN A O 1
ATOM 1220 N N . GLU A 1 157 ? 14.984 4.498 11.340 1.00 94.62 157 GLU A N 1
ATOM 1221 C CA . GLU A 1 157 ? 16.091 4.077 10.479 1.00 94.62 157 GLU A CA 1
ATOM 1222 C C . GLU A 1 157 ? 16.421 2.601 10.635 1.00 94.62 157 GLU A C 1
ATOM 1224 O O . GLU A 1 157 ? 16.624 2.073 11.734 1.00 94.62 157 GLU A O 1
ATOM 1229 N N . TYR A 1 158 ? 16.519 1.938 9.489 1.00 95.00 158 TYR A N 1
ATOM 1230 C CA . TYR A 1 158 ? 16.789 0.516 9.385 1.00 95.00 158 TYR A CA 1
ATOM 1231 C C . TYR A 1 158 ? 17.841 0.262 8.316 1.00 95.00 158 TYR A C 1
ATOM 1233 O O . TYR A 1 158 ? 17.928 0.965 7.311 1.00 95.00 158 TYR A O 1
ATOM 1241 N N . ILE A 1 159 ? 18.609 -0.803 8.499 1.00 94.06 159 ILE A N 1
ATOM 1242 C CA . ILE A 1 159 ? 19.484 -1.344 7.465 1.00 94.06 159 ILE A CA 1
ATOM 1243 C C . ILE A 1 159 ? 18.933 -2.699 7.051 1.00 94.06 159 ILE A C 1
ATOM 1245 O O . ILE A 1 159 ? 18.723 -3.580 7.886 1.00 94.06 159 ILE A O 1
ATOM 1249 N N . THR A 1 160 ? 18.736 -2.880 5.749 1.00 91.31 160 THR A N 1
ATOM 1250 C CA . THR A 1 160 ? 18.408 -4.178 5.163 1.00 91.31 160 THR A CA 1
ATOM 1251 C C . THR A 1 160 ? 19.436 -4.565 4.108 1.00 91.31 160 THR A C 1
ATOM 1253 O O . THR A 1 160 ? 20.175 -3.718 3.605 1.00 91.31 160 THR A O 1
ATOM 1256 N N . TYR A 1 161 ? 19.486 -5.852 3.785 1.00 88.19 161 TYR A N 1
ATOM 1257 C CA . TYR A 1 161 ? 20.289 -6.373 2.690 1.00 88.19 161 TYR A CA 1
ATOM 1258 C C . TYR A 1 161 ? 19.342 -6.836 1.597 1.00 88.19 161 TYR A C 1
ATOM 1260 O O . TYR A 1 161 ? 18.420 -7.611 1.852 1.00 88.19 161 TYR A O 1
ATOM 1268 N N . GLN A 1 162 ? 19.554 -6.324 0.392 1.00 85.50 162 GLN A N 1
ATOM 1269 C CA . GLN A 1 162 ? 18.765 -6.682 -0.773 1.00 85.50 162 GLN A CA 1
ATOM 1270 C C . GLN A 1 162 ? 19.666 -7.389 -1.776 1.00 85.50 162 GLN A C 1
ATOM 1272 O O . GLN A 1 162 ? 20.732 -6.881 -2.128 1.00 85.50 162 GLN A O 1
ATOM 1277 N N . GLN A 1 163 ? 19.223 -8.552 -2.232 1.00 85.00 163 GLN A N 1
ATOM 1278 C CA . GLN A 1 163 ? 19.845 -9.243 -3.347 1.00 85.00 163 GLN A CA 1
ATOM 1279 C C . GLN A 1 163 ? 19.649 -8.421 -4.627 1.00 85.00 163 GLN A C 1
ATOM 1281 O O . GLN A 1 163 ? 18.538 -7.951 -4.898 1.00 85.00 163 GLN A O 1
ATOM 1286 N N . ALA A 1 164 ? 20.705 -8.251 -5.421 1.00 83.06 164 ALA A N 1
ATOM 1287 C CA . ALA A 1 164 ? 20.571 -7.665 -6.746 1.00 83.06 164 ALA A CA 1
ATOM 1288 C C . ALA A 1 164 ? 19.667 -8.556 -7.612 1.00 83.06 164 ALA A C 1
ATOM 1290 O O . ALA A 1 164 ? 19.884 -9.761 -7.733 1.00 83.06 164 ALA A O 1
ATOM 1291 N N . GLY A 1 165 ? 18.625 -7.963 -8.196 1.00 82.38 165 GLY A N 1
ATOM 1292 C CA . GLY A 1 165 ? 17.753 -8.682 -9.120 1.00 82.38 165 GLY A CA 1
ATOM 1293 C C . GLY A 1 165 ? 18.486 -9.011 -10.420 1.00 82.38 165 GLY A C 1
ATOM 1294 O O . GLY A 1 165 ? 19.427 -8.311 -10.797 1.00 82.38 165 GLY A O 1
ATOM 1295 N N . ILE A 1 166 ? 18.003 -10.023 -11.146 1.00 82.44 166 ILE A N 1
ATOM 1296 C CA . ILE A 1 166 ? 18.617 -10.473 -12.405 1.00 82.44 166 ILE A CA 1
ATOM 1297 C C . ILE A 1 166 ? 18.818 -9.329 -13.404 1.00 82.44 166 ILE A C 1
ATOM 1299 O O . ILE A 1 166 ? 19.868 -9.234 -14.015 1.00 82.44 166 ILE A O 1
ATOM 1303 N N . ARG A 1 167 ? 17.879 -8.379 -13.494 1.00 80.81 167 ARG A N 1
ATOM 1304 C CA . ARG A 1 167 ? 18.010 -7.202 -14.367 1.00 80.81 167 ARG A CA 1
ATOM 1305 C C . ARG A 1 167 ? 19.206 -6.320 -14.003 1.00 80.81 167 ARG A C 1
ATOM 1307 O O . ARG A 1 167 ? 19.918 -5.871 -14.891 1.00 80.81 167 ARG A O 1
ATOM 1314 N N . THR A 1 168 ? 19.426 -6.068 -12.713 1.00 82.88 168 THR A N 1
ATOM 1315 C CA . THR A 1 168 ? 20.600 -5.320 -12.241 1.00 82.88 168 THR A CA 1
ATOM 1316 C C . THR A 1 168 ? 21.877 -6.104 -12.512 1.00 82.88 168 THR A C 1
ATOM 1318 O O . THR A 1 168 ? 22.874 -5.514 -12.911 1.00 82.88 168 THR A O 1
ATOM 1321 N N . ALA A 1 169 ? 21.837 -7.425 -12.336 1.00 84.56 169 ALA A N 1
ATOM 1322 C CA . ALA A 1 169 ? 22.994 -8.269 -12.585 1.00 84.56 169 ALA A CA 1
ATOM 1323 C C . ALA A 1 169 ? 23.362 -8.334 -14.082 1.00 84.56 169 ALA A C 1
ATOM 1325 O O . ALA A 1 169 ? 24.531 -8.254 -14.440 1.00 84.56 169 ALA A O 1
ATOM 1326 N N . LEU A 1 170 ? 22.359 -8.379 -14.964 1.00 85.88 170 LEU A N 1
ATOM 1327 C CA . LEU A 1 170 ? 22.519 -8.281 -16.417 1.00 85.88 170 LEU A CA 1
ATOM 1328 C C . LEU A 1 170 ? 23.070 -6.914 -16.834 1.00 85.88 170 LEU A C 1
ATOM 1330 O O . LEU A 1 170 ? 24.002 -6.840 -17.625 1.00 85.88 170 LEU A O 1
ATOM 1334 N N . HIS A 1 171 ? 22.551 -5.826 -16.263 1.00 84.88 171 HIS A N 1
ATOM 1335 C CA . HIS A 1 171 ? 23.077 -4.484 -16.523 1.00 84.88 171 HIS A CA 1
ATOM 1336 C C . HIS A 1 171 ? 24.557 -4.354 -16.131 1.00 84.88 171 HIS A C 1
ATOM 1338 O O . HIS A 1 171 ? 25.346 -3.731 -16.832 1.00 84.88 171 HIS A O 1
ATOM 1344 N N . ASN A 1 172 ? 24.951 -4.979 -15.021 1.00 82.81 172 ASN A N 1
ATOM 1345 C CA . ASN A 1 172 ? 26.331 -4.963 -14.540 1.00 82.81 172 ASN A CA 1
ATOM 1346 C C . ASN A 1 172 ? 27.198 -6.086 -15.136 1.00 82.81 172 ASN A C 1
ATOM 1348 O O . ASN A 1 172 ? 28.334 -6.256 -14.696 1.00 82.81 172 ASN A O 1
ATOM 1352 N N . LYS A 1 173 ? 26.667 -6.870 -16.089 1.00 83.19 173 LYS A N 1
ATOM 1353 C CA . LYS A 1 173 ? 27.334 -8.020 -16.729 1.00 83.19 173 LYS A CA 1
ATOM 1354 C C . LYS A 1 173 ? 27.914 -9.023 -15.717 1.00 83.19 173 LYS A C 1
ATOM 1356 O O . LYS A 1 173 ? 28.953 -9.632 -15.942 1.00 83.19 173 LYS A O 1
ATOM 1361 N N . ASN A 1 174 ? 27.234 -9.199 -14.581 1.00 83.31 174 ASN A N 1
ATOM 1362 C CA . ASN A 1 174 ? 27.647 -10.072 -13.479 1.00 83.31 174 ASN A CA 1
ATOM 1363 C C . ASN A 1 174 ? 26.549 -11.066 -13.060 1.00 83.31 174 ASN A C 1
ATOM 1365 O O . ASN A 1 174 ? 26.505 -11.493 -11.903 1.00 83.31 174 ASN A O 1
ATOM 1369 N N . ALA A 1 175 ? 25.686 -11.458 -14.006 1.00 80.25 175 ALA A N 1
ATOM 1370 C CA . ALA A 1 175 ? 24.543 -12.357 -13.802 1.00 80.25 175 ALA A CA 1
ATOM 1371 C C . ALA A 1 175 ? 24.896 -13.698 -13.126 1.00 80.25 175 ALA A C 1
ATOM 1373 O O . ALA A 1 175 ? 24.054 -14.275 -12.442 1.00 80.25 175 ALA A O 1
ATOM 1374 N N . ASN A 1 176 ? 26.152 -14.140 -13.232 1.00 81.81 176 ASN A N 1
ATOM 1375 C CA . ASN A 1 176 ? 26.665 -15.361 -12.602 1.00 81.81 176 ASN A CA 1
ATOM 1376 C C . ASN A 1 176 ? 27.111 -15.182 -11.138 1.00 81.81 176 ASN A C 1
ATOM 1378 O O . ASN A 1 176 ? 27.672 -16.104 -10.550 1.00 81.81 176 ASN A O 1
ATOM 1382 N N . THR A 1 177 ? 26.893 -14.011 -10.532 1.00 82.44 177 THR A N 1
ATOM 1383 C CA . THR A 1 177 ? 27.283 -13.737 -9.143 1.00 82.44 177 THR A CA 1
ATOM 1384 C C . THR A 1 177 ? 26.092 -13.335 -8.283 1.00 82.44 177 THR A C 1
ATOM 1386 O O . THR A 1 177 ? 25.222 -12.560 -8.682 1.00 82.44 177 THR A O 1
ATOM 1389 N N . MET A 1 178 ? 26.074 -13.842 -7.052 1.00 83.12 178 MET A N 1
ATOM 1390 C CA . MET A 1 178 ? 25.110 -13.439 -6.037 1.00 83.12 178 MET A CA 1
ATOM 1391 C C . MET A 1 178 ? 25.626 -12.195 -5.315 1.00 83.12 178 MET A C 1
ATOM 1393 O O . MET A 1 178 ? 26.483 -12.292 -4.437 1.00 83.12 178 MET A O 1
ATOM 1397 N N . THR A 1 179 ? 25.100 -11.023 -5.663 1.00 84.44 179 THR A N 1
ATOM 1398 C CA . THR A 1 179 ? 25.491 -9.765 -5.016 1.00 84.44 179 THR A CA 1
ATOM 1399 C C . THR A 1 179 ? 24.415 -9.276 -4.049 1.00 84.44 179 THR A C 1
ATOM 1401 O O . THR A 1 179 ? 23.225 -9.221 -4.370 1.00 84.44 179 THR A O 1
ATOM 1404 N N . TRP A 1 180 ? 24.844 -8.909 -2.841 1.00 86.25 180 TRP A N 1
ATOM 1405 C CA . TRP A 1 180 ? 23.995 -8.311 -1.813 1.00 86.25 180 TRP A CA 1
ATOM 1406 C C . TRP A 1 180 ? 24.387 -6.854 -1.614 1.00 86.25 180 TRP A C 1
ATOM 1408 O O . TRP A 1 180 ? 25.557 -6.535 -1.419 1.00 86.25 180 TRP A O 1
ATOM 1418 N N . ARG A 1 181 ? 23.399 -5.962 -1.616 1.00 87.19 181 ARG A N 1
ATOM 1419 C CA . ARG A 1 181 ? 23.594 -4.539 -1.339 1.00 87.19 181 ARG A CA 1
ATOM 1420 C C . ARG A 1 181 ? 23.059 -4.198 0.043 1.00 87.19 181 ARG A C 1
ATOM 1422 O O . ARG A 1 181 ? 21.917 -4.526 0.370 1.00 87.19 181 ARG A O 1
ATOM 1429 N N . ARG A 1 182 ? 23.856 -3.465 0.823 1.00 89.50 182 ARG A N 1
ATOM 1430 C CA . ARG A 1 182 ? 23.387 -2.778 2.031 1.00 89.50 182 ARG A CA 1
ATOM 1431 C C . ARG A 1 182 ? 22.491 -1.608 1.623 1.00 89.50 182 ARG A C 1
ATOM 1433 O O . ARG A 1 182 ? 22.927 -0.714 0.901 1.00 89.50 182 ARG A O 1
ATOM 1440 N N . VAL A 1 183 ? 21.248 -1.611 2.088 1.00 91.75 183 VAL A N 1
ATOM 1441 C CA . VAL A 1 183 ? 20.249 -0.582 1.782 1.00 91.75 183 VAL A CA 1
ATOM 1442 C C . VAL A 1 183 ? 19.806 0.084 3.086 1.00 91.75 183 VAL A C 1
ATOM 1444 O O . VAL A 1 183 ? 19.082 -0.547 3.867 1.00 91.75 183 VAL A O 1
ATOM 1447 N N . PRO A 1 184 ? 20.222 1.337 3.352 1.00 93.06 184 PRO A N 1
ATOM 1448 C CA . PRO A 1 184 ? 19.625 2.122 4.421 1.00 93.06 184 PRO A CA 1
ATOM 1449 C C . PRO A 1 184 ? 18.178 2.472 4.051 1.00 93.06 184 PRO A C 1
ATOM 1451 O O . PRO A 1 184 ? 17.854 2.739 2.892 1.00 93.06 184 PRO A O 1
ATOM 1454 N N . LYS A 1 185 ? 17.290 2.434 5.039 1.00 93.31 185 LYS A N 1
ATOM 1455 C CA . LYS A 1 185 ? 15.873 2.774 4.916 1.00 93.31 185 LYS A CA 1
ATOM 1456 C C . LYS A 1 185 ? 15.531 3.794 5.991 1.00 93.31 185 LYS A C 1
ATOM 1458 O O . LYS A 1 185 ? 15.655 3.484 7.174 1.00 93.31 185 LYS A O 1
ATOM 1463 N N . LYS A 1 186 ? 15.075 4.969 5.564 1.00 93.56 186 LYS A N 1
ATOM 1464 C CA . LYS A 1 186 ? 14.538 6.022 6.426 1.00 93.56 186 LYS A CA 1
ATOM 1465 C C . LYS A 1 186 ? 13.020 6.050 6.271 1.00 93.56 186 LYS A C 1
ATOM 1467 O O . LYS A 1 186 ? 12.520 6.055 5.148 1.00 93.56 186 LYS A O 1
ATOM 1472 N N . LEU A 1 187 ? 12.302 5.991 7.385 1.00 91.88 187 LEU A N 1
ATOM 1473 C CA . LEU A 1 187 ? 10.845 6.000 7.432 1.00 91.88 187 LEU A CA 1
ATOM 1474 C C . LEU A 1 187 ? 10.358 7.413 7.734 1.00 91.88 187 LEU A C 1
ATOM 1476 O O . LEU A 1 187 ? 10.562 7.926 8.833 1.00 91.88 187 LEU A O 1
ATOM 1480 N N . THR A 1 188 ? 9.680 8.016 6.766 1.00 84.50 188 THR A N 1
ATOM 1481 C CA . THR A 1 188 ? 8.975 9.285 6.943 1.00 84.50 188 THR A CA 1
ATOM 1482 C C . THR A 1 188 ? 7.566 8.948 7.434 1.00 84.50 188 THR A C 1
ATOM 1484 O O . THR A 1 188 ? 6.715 8.503 6.667 1.00 84.50 188 THR A O 1
ATOM 1487 N N . ARG A 1 189 ? 7.326 9.047 8.746 1.00 89.06 189 ARG A N 1
ATOM 1488 C CA . ARG A 1 189 ? 6.031 8.735 9.389 1.00 89.06 189 ARG A CA 1
ATOM 1489 C C . ARG A 1 189 ? 5.033 9.891 9.270 1.00 89.06 189 ARG A C 1
ATOM 1491 O O . ARG A 1 189 ? 4.362 10.238 10.228 1.00 89.06 189 ARG A O 1
ATOM 1498 N N . ILE A 1 190 ? 4.976 10.470 8.078 1.00 86.81 190 ILE A N 1
ATOM 1499 C CA . ILE A 1 190 ? 4.083 11.564 7.714 1.00 86.81 190 ILE A CA 1
ATOM 1500 C C . ILE A 1 190 ? 3.041 10.989 6.761 1.00 86.81 190 ILE A C 1
ATOM 1502 O O . ILE A 1 190 ? 3.386 10.270 5.814 1.00 86.81 190 ILE A O 1
ATOM 1506 N N . TYR A 1 191 ? 1.761 11.245 7.023 1.00 86.88 191 TYR A N 1
ATOM 1507 C CA . TYR A 1 191 ? 0.693 10.728 6.177 1.00 86.88 191 TYR A CA 1
ATOM 1508 C C . TYR A 1 191 ? 0.393 11.691 5.027 1.00 86.88 191 TYR A C 1
ATOM 1510 O O . TYR A 1 191 ? -0.250 12.719 5.191 1.00 86.88 191 TYR A O 1
ATOM 1518 N N . GLU A 1 192 ? 0.875 11.350 3.834 1.00 89.19 192 GLU A N 1
ATOM 1519 C CA . GLU A 1 192 ? 0.846 12.257 2.676 1.00 89.19 192 GLU A CA 1
ATOM 1520 C C . GLU A 1 192 ? -0.362 12.050 1.752 1.00 89.19 192 GLU A C 1
ATOM 1522 O O . GLU A 1 192 ? -0.440 12.660 0.692 1.00 89.19 192 GLU A O 1
ATOM 1527 N N . LYS A 1 193 ? -1.277 11.135 2.083 1.00 89.25 193 LYS A N 1
ATOM 1528 C CA . LYS A 1 193 ? -2.351 10.701 1.166 1.00 89.25 193 LYS A CA 1
ATOM 1529 C C . LYS A 1 193 ? -3.718 11.286 1.496 1.00 89.25 193 LYS A C 1
ATOM 1531 O O . LYS A 1 193 ? -4.724 10.808 0.981 1.00 89.25 193 LYS A O 1
ATOM 1536 N N . ALA A 1 194 ? -3.746 12.265 2.386 1.00 91.50 194 ALA A N 1
ATOM 1537 C CA . ALA A 1 194 ? -4.961 12.870 2.882 1.00 91.50 194 ALA A CA 1
ATOM 1538 C C . ALA A 1 194 ? -4.678 14.260 3.443 1.00 91.50 194 ALA A C 1
ATOM 1540 O O . ALA A 1 194 ? -3.523 14.693 3.550 1.00 91.50 194 ALA A O 1
ATOM 1541 N N . ILE A 1 195 ? -5.769 14.908 3.813 1.00 93.69 195 ILE A N 1
ATOM 1542 C CA . ILE A 1 195 ? -5.799 16.060 4.690 1.00 93.69 195 ILE A CA 1
ATOM 1543 C C . ILE A 1 195 ? -6.092 15.587 6.107 1.00 93.69 195 ILE A C 1
ATOM 1545 O O . ILE A 1 195 ? -6.970 14.751 6.307 1.00 93.69 195 ILE A O 1
ATOM 1549 N N . VAL A 1 196 ? -5.356 16.111 7.081 1.00 89.44 196 VAL A N 1
ATOM 1550 C CA . VAL A 1 196 ? -5.634 15.892 8.503 1.00 89.44 196 VAL A CA 1
ATOM 1551 C C . VAL A 1 196 ? -6.226 17.174 9.063 1.00 89.44 196 VAL A C 1
ATOM 1553 O O . VAL A 1 196 ? -5.589 18.228 9.020 1.00 89.44 196 VAL A O 1
ATOM 1556 N N . THR A 1 197 ? -7.466 17.101 9.528 1.00 85.44 197 THR A N 1
ATOM 1557 C CA . THR A 1 197 ? -8.184 18.236 10.112 1.00 85.44 197 THR A CA 1
ATOM 1558 C C . THR A 1 197 ? -7.809 18.432 11.583 1.00 85.44 197 THR A C 1
ATOM 1560 O O . THR A 1 197 ? -7.125 17.611 12.189 1.00 85.44 197 THR A O 1
ATOM 1563 N N . HIS A 1 198 ? -8.245 19.547 12.174 1.00 78.81 198 HIS A N 1
ATOM 1564 C CA . HIS A 1 198 ? -7.931 19.921 13.563 1.00 78.81 198 HIS A CA 1
ATOM 1565 C C . HIS A 1 198 ? -8.387 18.919 14.638 1.00 78.81 198 HIS A C 1
ATOM 1567 O O . HIS A 1 198 ? -7.841 18.890 15.734 1.00 78.81 198 HIS A O 1
ATOM 1573 N N . ASP A 1 199 ? -9.397 18.121 14.319 1.00 78.56 199 ASP A N 1
ATOM 1574 C CA . ASP A 1 199 ? -9.997 17.051 15.109 1.00 78.56 199 ASP A CA 1
ATOM 1575 C C . ASP A 1 199 ? -9.358 15.689 14.792 1.00 78.56 199 ASP A C 1
ATOM 1577 O O . ASP A 1 199 ? -9.899 14.646 15.143 1.00 78.56 199 ASP A O 1
ATOM 1581 N N . GLU A 1 200 ? -8.202 15.708 14.119 1.00 75.62 200 GLU A N 1
ATOM 1582 C CA . GLU A 1 200 ? -7.410 14.543 13.716 1.00 75.62 200 GLU A CA 1
ATOM 1583 C C . GLU A 1 200 ? -8.153 13.584 12.769 1.00 75.62 200 GLU A C 1
ATOM 1585 O O . GLU A 1 200 ? -7.723 12.447 12.549 1.00 75.62 200 GLU A O 1
ATOM 1590 N N . LEU A 1 201 ? -9.246 14.047 12.149 1.00 82.88 201 LEU A N 1
ATOM 1591 C CA . LEU A 1 201 ? -9.933 13.293 11.112 1.00 82.88 201 LEU A CA 1
ATOM 1592 C C . LEU A 1 201 ? -9.155 13.347 9.799 1.00 82.88 201 LEU A C 1
ATOM 1594 O O . LEU A 1 201 ? -8.577 14.357 9.392 1.00 82.88 201 LEU A O 1
ATOM 1598 N N . VAL A 1 202 ? -9.162 12.210 9.115 1.00 87.81 202 VAL A N 1
ATOM 1599 C CA . VAL A 1 202 ? -8.480 12.020 7.841 1.00 87.81 202 VAL A CA 1
ATOM 1600 C C . VAL A 1 202 ? -9.488 12.222 6.714 1.00 87.81 202 VAL A C 1
ATOM 1602 O O . VAL A 1 202 ? -10.396 11.413 6.536 1.00 87.81 202 VAL A O 1
ATOM 1605 N N . SER A 1 203 ? -9.299 13.285 5.939 1.00 90.06 203 SER A N 1
ATOM 1606 C CA . SER A 1 203 ? -10.170 13.698 4.837 1.00 90.06 203 SER A CA 1
ATOM 1607 C C . SER A 1 203 ? -9.496 13.515 3.470 1.00 90.06 203 SER A C 1
ATOM 1609 O O . SER A 1 203 ? -8.270 13.621 3.358 1.00 90.06 203 SER A O 1
ATOM 1611 N N . PRO A 1 204 ? -10.254 13.213 2.403 1.00 91.62 204 PRO A N 1
ATOM 1612 C CA . PRO A 1 204 ? -9.681 12.928 1.092 1.00 91.62 204 PRO A CA 1
ATOM 1613 C C . PRO A 1 204 ? -9.031 14.162 0.453 1.00 91.62 204 PRO A C 1
ATOM 1615 O O . PRO A 1 204 ? -9.439 15.300 0.672 1.00 91.62 204 PRO A O 1
ATOM 1618 N N . LEU A 1 205 ? -8.028 13.929 -0.391 1.00 93.56 205 LEU A N 1
ATOM 1619 C CA . LEU A 1 205 ? -7.457 14.977 -1.236 1.00 93.56 205 LEU A CA 1
ATOM 1620 C C . LEU A 1 205 ? -8.465 15.380 -2.323 1.00 93.56 205 LEU A C 1
ATOM 1622 O O . LEU A 1 205 ? -9.082 14.512 -2.941 1.00 93.56 205 LEU A O 1
ATOM 1626 N N . ILE A 1 206 ? -8.577 16.680 -2.591 1.00 93.06 206 ILE A N 1
ATOM 1627 C CA . ILE A 1 206 ? -9.318 17.222 -3.734 1.00 93.06 206 ILE A CA 1
ATOM 1628 C C . ILE A 1 206 ? -8.344 17.442 -4.891 1.00 93.06 206 ILE A C 1
ATOM 1630 O O . ILE A 1 206 ? -7.275 18.031 -4.722 1.00 93.06 206 ILE A O 1
ATOM 1634 N N . MET A 1 207 ? -8.695 16.936 -6.070 1.00 90.25 207 MET A N 1
ATOM 1635 C CA . MET A 1 207 ? -7.873 17.076 -7.268 1.00 90.25 207 MET A CA 1
ATOM 1636 C C . MET A 1 207 ? -8.588 17.941 -8.297 1.00 90.25 207 MET A C 1
ATOM 1638 O O . MET A 1 207 ? -9.757 17.707 -8.601 1.00 90.25 207 MET A O 1
ATOM 1642 N N . LYS A 1 208 ? -7.852 18.885 -8.880 1.00 88.75 208 LYS A N 1
ATOM 1643 C CA . LYS A 1 208 ? -8.247 19.583 -10.096 1.00 88.75 208 LYS A CA 1
ATOM 1644 C C . LYS A 1 208 ? -7.772 18.769 -11.291 1.00 88.75 208 LYS A C 1
ATOM 1646 O O . LYS A 1 208 ? -6.596 18.410 -11.383 1.00 88.75 208 LYS A O 1
ATOM 1651 N N . TYR A 1 209 ? -8.706 18.466 -12.182 1.00 85.81 209 TYR A N 1
ATOM 1652 C CA . TYR A 1 209 ? -8.455 17.669 -13.373 1.00 85.81 209 TYR A CA 1
ATOM 1653 C C . TYR A 1 209 ? -8.598 18.514 -14.634 1.00 85.81 209 TYR A C 1
ATOM 1655 O O . TYR A 1 209 ? -9.630 19.152 -14.853 1.00 85.81 209 TYR A O 1
ATOM 1663 N N . THR A 1 210 ? -7.592 18.429 -15.493 1.00 84.81 210 THR A N 1
ATOM 1664 C CA . THR A 1 210 ? -7.638 18.870 -16.887 1.00 84.81 210 THR A CA 1
ATOM 1665 C C . THR A 1 210 ? -7.139 17.725 -17.761 1.00 84.81 210 THR A C 1
ATOM 1667 O O . THR A 1 210 ? -6.396 16.858 -17.303 1.00 84.81 210 THR A O 1
ATOM 1670 N N . LEU A 1 211 ? -7.558 17.662 -19.027 1.00 84.38 211 LEU A N 1
ATOM 1671 C CA . LEU A 1 211 ? -7.122 16.581 -19.915 1.00 84.38 211 LEU A CA 1
ATOM 1672 C C . LEU A 1 211 ? -5.584 16.551 -19.996 1.00 84.38 211 LEU A C 1
ATOM 1674 O O . LEU A 1 211 ? -4.978 17.448 -20.568 1.00 84.38 211 LEU A O 1
ATOM 1678 N N . GLY A 1 212 ? -4.971 15.508 -19.431 1.00 77.00 212 GLY A N 1
ATOM 1679 C CA . GLY A 1 212 ? -3.515 15.330 -19.398 1.00 77.00 212 GLY A CA 1
ATOM 1680 C C . GLY A 1 212 ? -2.809 15.858 -18.144 1.00 77.00 212 GLY A C 1
ATOM 1681 O O . GLY A 1 212 ? -1.623 15.587 -17.983 1.00 77.00 212 GLY A O 1
ATOM 1682 N N . GLU A 1 213 ? -3.515 16.522 -17.226 1.00 79.12 213 GLU A N 1
ATOM 1683 C CA . GLU A 1 213 ? -2.928 17.144 -16.035 1.00 79.12 213 GLU A CA 1
ATOM 1684 C C . GLU A 1 213 ? -3.776 16.910 -14.778 1.00 79.12 213 GLU A C 1
ATOM 1686 O O . GLU A 1 213 ? -5.005 16.972 -14.801 1.00 79.12 213 GLU A O 1
ATOM 1691 N N . ASN A 1 214 ? -3.108 16.646 -13.653 1.00 83.88 214 ASN A N 1
ATOM 1692 C CA . ASN A 1 214 ? -3.750 16.484 -12.351 1.00 83.88 214 ASN A CA 1
ATOM 1693 C C . ASN A 1 214 ? -3.000 17.319 -11.321 1.00 83.88 214 ASN A C 1
ATOM 1695 O O . ASN A 1 214 ? -1.798 17.126 -11.138 1.00 83.88 214 ASN A O 1
ATOM 1699 N N . TRP A 1 215 ? -3.721 18.175 -10.607 1.00 88.31 215 TRP A N 1
ATOM 1700 C CA . TRP A 1 215 ? -3.156 19.034 -9.572 1.00 88.31 215 TRP A CA 1
ATOM 1701 C C . TRP A 1 215 ? -3.932 18.872 -8.269 1.00 88.31 215 TRP A C 1
ATOM 1703 O O . TRP A 1 215 ? -5.130 18.590 -8.280 1.00 88.31 215 TRP A O 1
ATOM 1713 N N . LEU A 1 216 ? -3.254 19.034 -7.134 1.00 90.94 216 LEU A N 1
ATOM 1714 C CA . LEU A 1 216 ? -3.929 19.115 -5.841 1.00 90.94 216 LEU A CA 1
ATOM 1715 C C . LEU A 1 216 ? -4.559 20.497 -5.697 1.00 90.94 216 LEU A C 1
ATOM 1717 O O . LEU A 1 216 ? -3.876 21.507 -5.846 1.00 90.94 216 LEU A O 1
ATOM 1721 N N . ASP A 1 217 ? -5.852 20.527 -5.395 1.00 92.19 217 ASP A N 1
ATOM 1722 C CA . ASP A 1 217 ? -6.595 21.770 -5.222 1.00 92.19 217 ASP A CA 1
ATOM 1723 C C . ASP A 1 217 ? -6.569 22.197 -3.749 1.00 92.19 217 ASP A C 1
ATOM 1725 O O . ASP A 1 217 ? -7.465 21.879 -2.964 1.00 92.19 217 ASP A O 1
ATOM 1729 N N . TYR A 1 218 ? -5.479 22.850 -3.340 1.00 91.94 218 TYR A N 1
ATOM 1730 C CA . TYR A 1 218 ? -5.303 23.286 -1.951 1.00 91.94 218 TYR A CA 1
ATOM 1731 C C . TYR A 1 218 ? -6.306 24.365 -1.531 1.00 91.94 218 TYR A C 1
ATOM 1733 O O . TYR A 1 218 ? -6.653 24.423 -0.352 1.00 91.94 218 TYR A O 1
ATOM 1741 N N . GLU A 1 219 ? -6.798 25.175 -2.472 1.00 91.19 219 GLU A N 1
ATOM 1742 C CA . GLU A 1 219 ? -7.827 26.183 -2.208 1.00 91.19 219 GLU A CA 1
ATOM 1743 C C . GLU A 1 219 ? -9.154 25.507 -1.865 1.00 91.19 219 GLU A C 1
ATOM 1745 O O . GLU A 1 219 ? -9.701 25.760 -0.790 1.00 91.19 219 GLU A O 1
ATOM 1750 N N . ALA A 1 220 ? -9.608 24.565 -2.700 1.00 92.62 220 ALA A N 1
ATOM 1751 C CA . ALA A 1 220 ? -10.812 23.786 -2.424 1.00 92.62 220 ALA A CA 1
ATOM 1752 C C . ALA A 1 220 ? -10.683 22.983 -1.120 1.00 92.62 220 ALA A C 1
ATOM 1754 O O . ALA A 1 220 ? -11.621 22.915 -0.327 1.00 92.62 220 ALA A O 1
ATOM 1755 N N . MET A 1 221 ? -9.506 22.401 -0.849 1.00 94.25 221 MET A N 1
ATOM 1756 C CA . MET A 1 221 ? -9.267 21.686 0.410 1.00 94.25 221 MET A CA 1
ATOM 1757 C C . MET A 1 221 ? -9.330 22.625 1.619 1.00 94.25 221 MET A C 1
ATOM 1759 O O . MET A 1 221 ? -9.876 22.250 2.654 1.00 94.25 221 MET A O 1
ATOM 1763 N N . ARG A 1 222 ? -8.790 23.843 1.511 1.00 91.50 222 ARG A N 1
ATOM 1764 C CA . ARG A 1 222 ? -8.841 24.853 2.577 1.00 91.50 222 ARG A CA 1
ATOM 1765 C C . ARG A 1 222 ? -10.269 25.322 2.826 1.00 91.50 222 ARG A C 1
ATOM 1767 O O . ARG A 1 222 ? -10.655 25.476 3.984 1.00 91.50 222 ARG A O 1
ATOM 1774 N N . GLU A 1 223 ? -11.042 25.537 1.767 1.00 93.75 223 GLU A N 1
ATOM 1775 C CA . GLU A 1 223 ? -12.453 25.911 1.857 1.00 93.75 223 GLU A CA 1
ATOM 1776 C C . GLU A 1 223 ? -13.281 24.804 2.522 1.00 93.75 223 GLU A C 1
ATOM 1778 O O . GLU A 1 223 ? -14.035 25.072 3.456 1.00 93.75 223 GLU A O 1
ATOM 1783 N N . GLN A 1 224 ? -13.088 23.551 2.102 1.00 93.62 224 GLN A N 1
ATOM 1784 C CA . GLN A 1 224 ? -13.878 22.421 2.587 1.00 93.62 224 GLN A CA 1
ATOM 1785 C C . GLN A 1 224 ? -13.477 21.949 3.993 1.00 93.62 224 GLN A C 1
ATOM 1787 O O . GLN A 1 224 ? -14.341 21.616 4.803 1.00 93.62 224 GLN A O 1
ATOM 1792 N N . TYR A 1 225 ? -12.177 21.883 4.287 1.00 92.94 225 TYR A N 1
ATOM 1793 C CA . TYR A 1 225 ? -11.650 21.274 5.518 1.00 92.94 225 TYR A CA 1
ATOM 1794 C C . TYR A 1 225 ? -11.199 22.296 6.570 1.00 92.94 225 TYR A C 1
ATOM 1796 O O . TYR A 1 225 ? -10.923 21.935 7.716 1.00 92.94 225 TYR A O 1
ATOM 1804 N N . GLY A 1 226 ? -11.155 23.577 6.204 1.00 90.25 226 GLY A N 1
ATOM 1805 C CA . GLY A 1 226 ? -10.879 24.690 7.102 1.00 90.25 226 GLY A CA 1
ATOM 1806 C C . GLY A 1 226 ? -9.397 25.054 7.247 1.00 90.25 226 GLY A C 1
ATOM 1807 O O . GLY A 1 226 ? -8.482 24.333 6.857 1.00 90.25 226 GLY A O 1
ATOM 1808 N N . LYS A 1 227 ? -9.156 26.212 7.876 1.00 87.81 227 LYS A N 1
ATOM 1809 C CA . LYS A 1 227 ? -7.827 26.850 8.014 1.00 87.81 227 LYS A CA 1
ATOM 1810 C C . LYS A 1 227 ? -6.775 26.047 8.789 1.00 87.81 227 LYS A C 1
ATOM 1812 O O . LYS A 1 227 ? -5.588 26.309 8.651 1.00 87.81 227 LYS A O 1
ATOM 1817 N N . TYR A 1 228 ? -7.208 25.118 9.637 1.00 89.12 228 TYR A N 1
ATOM 1818 C CA . TYR A 1 228 ? -6.320 24.297 10.467 1.00 89.12 228 TYR A CA 1
ATOM 1819 C C . TYR A 1 228 ? -6.051 22.925 9.859 1.00 89.12 228 TYR A C 1
ATOM 1821 O O . TYR A 1 228 ? -5.365 22.109 10.466 1.00 89.12 228 TYR A O 1
ATOM 1829 N N . ALA A 1 229 ? -6.606 22.658 8.680 1.00 91.25 229 ALA A N 1
ATOM 1830 C CA . ALA A 1 229 ? -6.330 21.436 7.973 1.00 91.25 229 ALA A CA 1
ATOM 1831 C C . ALA A 1 229 ? -4.864 21.412 7.519 1.00 91.25 229 ALA A C 1
ATOM 1833 O O . ALA A 1 229 ? -4.278 22.443 7.165 1.00 91.25 229 ALA A O 1
ATOM 1834 N N . THR A 1 230 ? -4.267 20.227 7.554 1.00 90.62 230 THR A N 1
ATOM 1835 C CA . THR A 1 230 ? -2.858 20.023 7.238 1.00 90.62 230 THR A CA 1
ATOM 1836 C C . THR A 1 230 ? -2.681 18.986 6.141 1.00 90.62 230 THR A C 1
ATOM 1838 O O . THR A 1 230 ? -3.420 18.005 6.050 1.00 90.62 230 THR A O 1
ATOM 1841 N N . HIS A 1 231 ? -1.669 19.197 5.308 1.00 92.81 231 HIS A N 1
ATOM 1842 C CA . HIS A 1 231 ? -1.163 18.215 4.364 1.00 92.81 231 HIS A CA 1
ATOM 1843 C C . HIS A 1 231 ? 0.334 18.053 4.606 1.00 92.81 231 HIS A C 1
ATOM 1845 O O . HIS A 1 231 ? 1.069 19.039 4.620 1.00 92.81 231 HIS A O 1
ATOM 1851 N N . ARG A 1 232 ? 0.801 16.813 4.797 1.00 90.06 232 ARG A N 1
ATOM 1852 C CA . ARG A 1 232 ? 2.217 16.523 5.100 1.00 90.06 232 ARG A CA 1
ATOM 1853 C C . ARG A 1 232 ? 2.740 17.309 6.315 1.00 90.06 232 ARG A C 1
ATOM 1855 O O . ARG A 1 232 ? 3.825 17.884 6.261 1.00 90.06 232 ARG A O 1
ATOM 1862 N N . ASP A 1 233 ? 1.933 17.366 7.374 1.00 86.62 233 ASP A N 1
ATOM 1863 C CA . ASP A 1 233 ? 2.204 18.097 8.623 1.00 86.62 233 ASP A CA 1
ATOM 1864 C C . ASP A 1 233 ? 2.424 19.614 8.455 1.00 86.62 233 ASP A C 1
ATOM 1866 O O . ASP A 1 233 ? 3.025 20.264 9.309 1.00 86.62 233 ASP A O 1
ATOM 1870 N N . ARG A 1 234 ? 1.935 20.206 7.358 1.00 89.62 234 ARG A N 1
ATOM 1871 C CA . ARG A 1 234 ? 1.938 21.659 7.132 1.00 89.62 234 ARG A CA 1
ATOM 1872 C C . ARG A 1 234 ? 0.520 22.163 6.938 1.00 89.62 234 ARG A C 1
ATOM 1874 O O . ARG A 1 234 ? -0.273 21.496 6.274 1.00 89.62 234 ARG A O 1
ATOM 1881 N N . TYR A 1 235 ? 0.208 23.338 7.478 1.00 91.75 235 TYR A N 1
ATOM 1882 C CA . TYR A 1 235 ? -1.087 23.971 7.243 1.00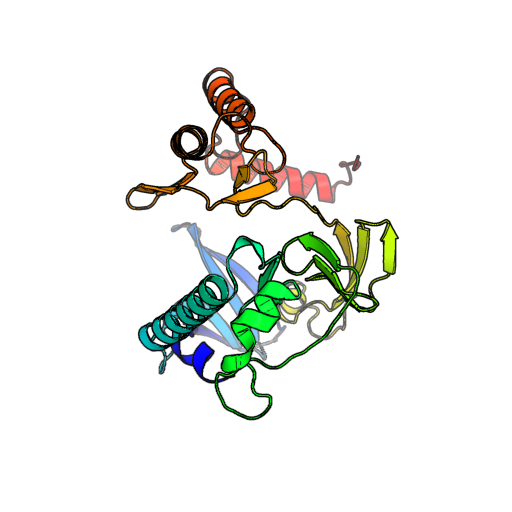 91.75 235 TYR A CA 1
ATOM 1883 C C . TYR A 1 235 ? -1.273 24.277 5.759 1.00 91.75 235 TYR A C 1
ATOM 1885 O O . TYR A 1 235 ? -0.328 24.686 5.080 1.00 91.75 235 TYR A O 1
ATOM 1893 N N . LEU A 1 236 ? -2.500 24.106 5.262 1.00 90.75 236 LEU A N 1
ATOM 1894 C CA . LEU A 1 236 ? -2.825 24.409 3.866 1.00 90.75 236 LEU A CA 1
ATOM 1895 C C . LEU A 1 236 ? -2.456 25.853 3.503 1.00 90.75 236 LEU A C 1
ATOM 1897 O O . LEU A 1 236 ? -1.875 26.083 2.447 1.00 90.75 236 LEU A O 1
ATOM 1901 N N . ASP A 1 237 ? -2.709 26.802 4.408 1.00 87.94 237 ASP A N 1
ATOM 1902 C CA . ASP A 1 237 ? -2.360 28.220 4.245 1.00 87.94 237 ASP A CA 1
ATOM 1903 C C . ASP A 1 237 ? -0.865 28.444 4.011 1.00 87.94 237 ASP A C 1
ATOM 1905 O O . ASP A 1 237 ? -0.492 29.249 3.158 1.00 87.94 237 ASP A O 1
ATOM 1909 N N . ASP A 1 238 ? -0.010 27.715 4.729 1.00 89.19 238 ASP A N 1
ATOM 1910 C CA . ASP A 1 238 ? 1.434 27.806 4.540 1.00 89.19 238 ASP A CA 1
ATOM 1911 C C . ASP A 1 238 ? 1.821 27.226 3.180 1.00 89.19 238 ASP A C 1
ATOM 1913 O O . ASP A 1 238 ? 2.576 27.847 2.441 1.00 89.19 238 ASP A O 1
ATOM 1917 N N . ILE A 1 239 ? 1.252 26.082 2.792 1.00 87.81 239 ILE A N 1
ATOM 1918 C CA . ILE A 1 239 ? 1.515 25.476 1.480 1.00 87.81 239 ILE A CA 1
ATOM 1919 C C . ILE A 1 239 ? 1.135 26.441 0.351 1.00 87.81 239 ILE A C 1
ATOM 1921 O O . ILE A 1 239 ? 1.939 26.668 -0.549 1.00 87.81 239 ILE A O 1
ATOM 1925 N N . MET A 1 240 ? -0.047 27.058 0.417 1.00 84.19 240 MET A N 1
ATOM 1926 C CA . MET A 1 240 ? -0.506 28.009 -0.601 1.00 84.19 240 MET A CA 1
ATOM 1927 C C . MET A 1 240 ? 0.354 29.275 -0.650 1.00 84.19 240 MET A C 1
ATOM 1929 O O . MET A 1 240 ? 0.646 29.764 -1.737 1.00 84.19 240 MET A O 1
ATOM 1933 N N . ARG A 1 241 ? 0.819 29.783 0.500 1.00 79.44 241 ARG A N 1
ATOM 1934 C CA . ARG A 1 241 ? 1.747 30.927 0.542 1.00 79.44 241 ARG A CA 1
ATOM 1935 C C . ARG A 1 241 ? 3.094 30.602 -0.090 1.00 79.44 241 ARG A C 1
ATOM 1937 O O . ARG A 1 241 ? 3.659 31.438 -0.784 1.00 79.44 241 ARG A O 1
ATOM 1944 N N . TRP A 1 242 ? 3.604 29.393 0.127 1.00 59.66 242 TRP A N 1
ATOM 1945 C CA . TRP A 1 242 ? 4.835 28.941 -0.520 1.00 59.66 242 TRP A CA 1
ATOM 1946 C C . TRP A 1 242 ? 4.663 28.819 -2.037 1.00 59.66 242 TRP A C 1
ATOM 1948 O O . TRP A 1 242 ? 5.554 29.241 -2.763 1.00 59.66 242 TRP A O 1
ATOM 1958 N N . VAL A 1 243 ? 3.505 28.343 -2.510 1.00 58.69 243 VAL A N 1
ATOM 1959 C CA . VAL A 1 243 ? 3.165 28.318 -3.945 1.00 58.69 243 VAL A CA 1
ATOM 1960 C C . VAL A 1 243 ? 3.040 29.735 -4.525 1.00 58.69 243 VAL A C 1
ATOM 1962 O O . VAL A 1 243 ? 3.476 29.977 -5.645 1.00 58.69 243 VAL A O 1
ATOM 1965 N N . SER A 1 244 ? 2.494 30.699 -3.772 1.00 49.53 244 SER A N 1
ATOM 1966 C CA . SER A 1 244 ? 2.411 32.091 -4.238 1.00 49.53 244 SER A CA 1
ATOM 1967 C C . SER A 1 244 ? 3.762 32.809 -4.237 1.00 49.53 244 SER A C 1
ATOM 1969 O O . SER A 1 244 ? 4.002 33.633 -5.106 1.00 49.53 244 SER A O 1
ATOM 1971 N N . VAL A 1 245 ? 4.659 32.492 -3.295 1.00 40.41 245 VAL A N 1
ATOM 1972 C CA . VAL A 1 245 ? 6.009 33.082 -3.236 1.00 40.41 245 VAL A CA 1
ATOM 1973 C C . VAL A 1 245 ? 6.932 32.464 -4.292 1.00 40.41 245 VAL A C 1
ATOM 1975 O O . VAL A 1 245 ? 7.739 33.181 -4.874 1.00 40.41 245 VAL A O 1
ATOM 1978 N N . SER A 1 246 ? 6.777 31.173 -4.614 1.00 41.47 246 SER A N 1
ATOM 1979 C CA . SER A 1 246 ? 7.525 30.542 -5.713 1.00 41.47 246 SER A CA 1
ATOM 1980 C C . SER A 1 246 ? 7.131 31.053 -7.102 1.00 41.47 246 SER A C 1
ATOM 1982 O O . SER A 1 246 ? 7.847 30.785 -8.058 1.00 41.47 246 SER A O 1
ATOM 1984 N N . ASN A 1 247 ? 6.014 31.777 -7.227 1.00 39.38 247 ASN A N 1
ATOM 1985 C CA . ASN A 1 247 ? 5.634 32.427 -8.482 1.00 39.38 247 ASN A CA 1
ATOM 1986 C C . ASN A 1 247 ? 6.329 33.781 -8.705 1.00 39.38 247 ASN A C 1
ATOM 1988 O O . ASN A 1 247 ? 6.268 34.275 -9.827 1.00 39.38 247 ASN A O 1
ATOM 1992 N N . ASP A 1 248 ? 6.993 34.362 -7.693 1.00 40.78 248 ASP A N 1
ATOM 1993 C CA . ASP A 1 248 ? 7.520 35.733 -7.781 1.00 40.78 248 ASP A CA 1
ATOM 1994 C C . ASP A 1 248 ? 9.048 35.884 -7.661 1.00 40.78 248 ASP A C 1
ATOM 1996 O O . ASP A 1 248 ? 9.531 36.963 -7.980 1.00 40.78 248 ASP A O 1
ATOM 2000 N N . PHE A 1 249 ? 9.848 34.868 -7.304 1.00 33.22 249 PHE A N 1
ATOM 2001 C CA . PHE A 1 249 ? 11.310 34.899 -7.524 1.00 33.22 249 PHE A CA 1
ATOM 2002 C C . PHE A 1 249 ? 11.915 33.488 -7.653 1.00 33.22 249 PHE A C 1
ATOM 2004 O O . PHE A 1 249 ? 11.624 32.581 -6.878 1.00 33.22 249 PHE A O 1
ATOM 2011 N N . ASP A 1 250 ? 12.764 33.373 -8.669 1.00 47.06 250 ASP A N 1
ATOM 2012 C CA . ASP A 1 250 ? 13.406 32.210 -9.282 1.00 47.06 250 ASP A CA 1
ATOM 2013 C C . ASP A 1 250 ? 14.400 31.458 -8.366 1.00 47.06 250 ASP A C 1
ATOM 2015 O O . ASP A 1 250 ? 15.351 32.042 -7.847 1.00 47.06 250 ASP A O 1
ATOM 2019 N N . GLU A 1 251 ? 14.225 30.140 -8.244 1.00 37.31 251 GLU A N 1
ATOM 2020 C CA . GLU A 1 251 ? 15.326 29.176 -8.115 1.00 37.31 251 GLU A CA 1
ATOM 2021 C C . GLU A 1 251 ? 15.008 28.026 -9.077 1.00 37.31 251 GLU A C 1
ATOM 2023 O O . GLU A 1 251 ? 14.339 27.055 -8.719 1.00 37.31 251 GLU A O 1
ATOM 2028 N N . GLY A 1 252 ? 15.427 28.218 -10.333 1.00 36.88 252 GLY A N 1
ATOM 2029 C CA . GLY A 1 252 ? 15.203 27.343 -11.477 1.00 36.88 252 GLY A CA 1
ATOM 2030 C C . GLY A 1 252 ? 15.080 25.874 -11.106 1.00 36.88 252 GLY A C 1
ATOM 2031 O O . GLY A 1 252 ? 16.046 25.197 -10.730 1.00 36.88 252 GLY A O 1
ATOM 2032 N N . SER A 1 253 ? 13.863 25.367 -11.258 1.00 45.19 253 SER A N 1
ATOM 2033 C CA . SER A 1 253 ? 13.625 23.943 -11.221 1.00 45.19 253 SER A CA 1
ATOM 2034 C C . SER A 1 253 ? 14.426 23.306 -12.362 1.00 45.19 253 SER A C 1
ATOM 2036 O O . SER A 1 253 ? 14.658 23.902 -13.418 1.00 45.19 253 SER A O 1
ATOM 2038 N N . LEU A 1 254 ? 14.806 22.036 -12.221 1.00 43.97 254 LEU A N 1
ATOM 2039 C CA . LEU A 1 254 ? 15.340 21.256 -13.347 1.00 43.97 254 LEU A CA 1
ATOM 2040 C C . LEU A 1 254 ? 14.372 21.212 -14.549 1.00 43.97 254 LEU A C 1
ATOM 2042 O O . LEU A 1 254 ? 14.738 20.686 -15.596 1.00 43.97 254 LEU A O 1
ATOM 2046 N N . GLU A 1 255 ? 13.153 21.740 -14.413 1.00 46.78 255 GLU A N 1
ATOM 2047 C CA . GLU A 1 255 ? 12.132 21.860 -15.443 1.00 46.78 255 GLU A CA 1
ATOM 2048 C C . GLU A 1 255 ? 12.214 23.172 -16.248 1.00 46.78 255 GLU A C 1
ATOM 2050 O O . GLU A 1 255 ? 11.615 23.230 -17.322 1.00 46.78 255 GLU A O 1
ATOM 2055 N N . ASP A 1 256 ? 13.062 24.126 -15.844 1.00 44.50 256 ASP A N 1
ATOM 2056 C CA . ASP A 1 256 ? 13.286 25.412 -16.535 1.00 44.50 256 ASP A CA 1
ATOM 2057 C C . ASP A 1 256 ? 14.499 25.390 -17.483 1.00 44.50 256 ASP A C 1
ATOM 2059 O O . ASP A 1 256 ? 14.647 26.215 -18.384 1.00 44.50 256 ASP A O 1
ATOM 2063 N N . PHE A 1 257 ? 15.361 24.382 -17.349 1.00 44.72 257 PHE A N 1
ATOM 2064 C CA . PHE A 1 257 ? 16.511 24.186 -18.229 1.00 44.72 257 PHE A CA 1
ATOM 2065 C C . PHE A 1 257 ? 16.087 23.602 -19.582 1.00 44.72 257 PHE A C 1
ATOM 2067 O O . PHE A 1 257 ? 15.237 22.704 -19.645 1.00 44.72 257 PHE A O 1
ATOM 2074 N N . SER A 1 258 ? 16.741 24.024 -20.672 1.00 57.34 258 SER A N 1
ATOM 2075 C CA . SER A 1 258 ? 16.610 23.336 -21.962 1.00 57.34 258 SER A CA 1
ATOM 2076 C C . SER A 1 258 ? 16.976 21.852 -21.806 1.00 57.34 258 SER A C 1
ATOM 2078 O O . SER A 1 258 ? 17.738 21.456 -20.916 1.00 57.34 258 SER A O 1
ATOM 2080 N N . ARG A 1 259 ? 16.437 20.992 -22.676 1.00 50.12 259 ARG A N 1
ATOM 2081 C CA . ARG A 1 259 ? 16.695 19.541 -22.631 1.00 50.12 259 ARG A CA 1
ATOM 2082 C C . ARG A 1 259 ? 18.197 19.210 -22.665 1.00 50.12 259 ARG A C 1
ATOM 2084 O O . ARG A 1 259 ? 18.614 18.199 -22.102 1.00 50.12 259 ARG A O 1
ATOM 2091 N N . GLU A 1 260 ? 18.989 20.065 -23.302 1.00 53.81 260 GLU A N 1
ATOM 2092 C CA . GLU A 1 260 ? 20.447 19.969 -23.404 1.00 53.81 260 GLU A CA 1
ATOM 2093 C C . GLU A 1 260 ? 21.132 20.345 -22.087 1.00 53.81 260 GLU A C 1
ATOM 2095 O O . GLU A 1 260 ? 21.980 19.594 -21.610 1.00 53.81 260 GLU A O 1
ATOM 2100 N N . ALA A 1 261 ? 20.695 21.422 -21.431 1.00 51.16 261 ALA A N 1
ATOM 2101 C CA . ALA A 1 261 ? 21.253 21.854 -20.153 1.00 51.16 261 ALA A CA 1
ATOM 2102 C C . ALA A 1 261 ? 20.967 20.857 -19.012 1.00 51.16 261 ALA A C 1
ATOM 2104 O O . ALA A 1 261 ? 21.851 20.566 -18.209 1.00 51.16 261 ALA A O 1
ATOM 2105 N N . ARG A 1 262 ? 19.786 20.215 -18.995 1.00 55.38 262 ARG A N 1
ATOM 2106 C CA . ARG A 1 262 ? 19.499 19.108 -18.053 1.00 55.38 262 ARG A CA 1
ATOM 2107 C C . ARG A 1 262 ? 20.410 17.908 -18.278 1.00 55.38 262 ARG A C 1
ATOM 2109 O O . ARG A 1 262 ? 20.799 17.229 -17.333 1.00 55.38 262 ARG A O 1
ATOM 2116 N N . ARG A 1 263 ? 20.713 17.611 -19.545 1.00 58.41 263 ARG A N 1
ATOM 2117 C CA . ARG A 1 263 ? 21.589 16.497 -19.910 1.00 58.41 263 ARG A CA 1
ATOM 2118 C C . ARG A 1 263 ? 23.021 16.773 -19.465 1.00 58.41 263 ARG A C 1
ATOM 2120 O O . ARG A 1 263 ? 23.647 15.855 -18.948 1.00 58.41 263 ARG A O 1
ATOM 2127 N N . GLN A 1 264 ? 23.489 18.011 -19.615 1.00 56.25 264 GLN A N 1
ATOM 2128 C CA . GLN A 1 264 ? 24.814 18.424 -19.166 1.00 56.25 264 GLN A CA 1
ATOM 2129 C C . GLN A 1 264 ? 24.936 18.352 -17.639 1.00 56.25 264 GLN A C 1
ATOM 2131 O O . GLN A 1 264 ? 25.831 17.681 -17.151 1.00 56.25 264 GLN A O 1
ATOM 2136 N N . LEU A 1 265 ? 23.954 18.863 -16.888 1.00 59.47 265 LEU A N 1
ATOM 2137 C CA . LEU A 1 265 ? 23.939 18.776 -15.419 1.00 59.47 265 LEU A CA 1
ATOM 2138 C C . LEU A 1 265 ? 23.993 17.334 -14.888 1.00 59.47 265 LEU A C 1
ATOM 2140 O O . LEU A 1 265 ? 24.649 17.057 -13.888 1.00 59.47 265 LEU A O 1
ATOM 2144 N N . VAL A 1 266 ? 23.317 16.396 -15.558 1.00 61.28 266 VAL A N 1
ATOM 2145 C CA . VAL A 1 266 ? 23.368 14.970 -15.192 1.00 61.28 266 VAL A CA 1
ATOM 2146 C C . VAL A 1 266 ? 24.727 14.350 -15.525 1.00 61.28 266 VAL A C 1
ATOM 2148 O O . VAL A 1 266 ? 25.185 13.476 -14.791 1.00 61.28 266 VAL A O 1
ATOM 2151 N N . ILE A 1 267 ? 25.366 14.768 -16.620 1.00 64.25 267 ILE A N 1
ATOM 2152 C CA . ILE A 1 267 ? 26.722 14.326 -16.974 1.00 64.25 267 ILE A CA 1
ATOM 2153 C C . ILE A 1 267 ? 27.717 14.857 -15.940 1.00 64.25 267 ILE A C 1
ATOM 2155 O O . ILE A 1 267 ? 28.469 14.063 -15.380 1.00 64.25 267 ILE A O 1
ATOM 2159 N N . ASP A 1 268 ? 27.631 16.142 -15.605 1.00 63.34 268 ASP A N 1
ATOM 2160 C CA . ASP A 1 268 ? 28.513 16.810 -14.650 1.00 63.34 268 ASP A CA 1
ATOM 2161 C C . ASP A 1 268 ? 28.366 16.211 -13.235 1.00 63.34 268 ASP A C 1
ATOM 2163 O O . ASP A 1 268 ? 29.362 15.926 -12.574 1.00 63.34 268 ASP A O 1
ATOM 2167 N N . ASP A 1 269 ? 27.141 15.900 -12.785 1.00 54.94 269 ASP A N 1
ATOM 2168 C CA . ASP A 1 269 ? 26.887 15.204 -11.507 1.00 54.94 269 ASP A CA 1
ATOM 2169 C C . ASP A 1 269 ? 27.460 13.772 -11.499 1.00 54.94 269 ASP A C 1
ATOM 2171 O O . ASP A 1 269 ? 27.994 13.296 -10.493 1.00 54.94 269 ASP A O 1
ATOM 2175 N N . VAL A 1 270 ? 27.393 13.060 -12.628 1.00 58.69 270 VAL A N 1
ATOM 2176 C CA . VAL A 1 270 ? 27.983 11.718 -12.759 1.00 58.69 270 VAL A CA 1
ATOM 2177 C C . VAL A 1 270 ? 29.513 11.779 -12.788 1.00 58.69 270 VAL A C 1
ATOM 2179 O O . VAL A 1 270 ? 30.162 10.904 -12.205 1.00 58.69 270 VAL A O 1
ATOM 2182 N N . GLU A 1 271 ? 30.097 12.791 -13.424 1.00 57.06 271 GLU A N 1
ATOM 2183 C CA . GLU A 1 271 ? 31.545 13.007 -13.474 1.00 57.06 271 GLU A CA 1
ATOM 2184 C C . GLU A 1 271 ? 32.102 13.457 -12.119 1.00 57.06 271 GLU A C 1
ATOM 2186 O O . GLU A 1 271 ? 33.064 12.851 -11.646 1.00 57.06 271 GLU A O 1
ATOM 2191 N N . ALA A 1 272 ? 31.433 14.372 -11.414 1.00 53.66 272 ALA A N 1
ATOM 2192 C CA . ALA A 1 272 ? 31.793 14.782 -10.053 1.00 53.66 272 ALA A CA 1
ATOM 2193 C C . ALA A 1 272 ? 31.776 13.599 -9.063 1.00 53.66 272 ALA A C 1
ATOM 2195 O O . ALA A 1 272 ? 32.652 13.463 -8.202 1.00 53.66 272 ALA A O 1
ATOM 2196 N N . ARG A 1 273 ? 30.826 12.663 -9.221 1.00 58.97 273 ARG A N 1
ATOM 2197 C CA . ARG A 1 273 ? 30.789 11.408 -8.443 1.00 58.97 273 ARG A CA 1
ATOM 2198 C C . ARG A 1 273 ? 31.922 10.448 -8.790 1.00 58.97 273 ARG A C 1
ATOM 2200 O O . ARG A 1 273 ? 32.376 9.721 -7.909 1.00 58.97 273 ARG A O 1
ATOM 2207 N N . ARG A 1 274 ? 32.363 10.411 -10.050 1.00 57.38 274 ARG A N 1
ATOM 2208 C CA . ARG A 1 274 ? 33.511 9.595 -10.485 1.00 57.38 274 ARG A CA 1
ATOM 2209 C C . ARG A 1 274 ? 34.843 10.195 -10.036 1.00 57.38 274 ARG A C 1
ATOM 2211 O O . ARG A 1 274 ? 35.748 9.429 -9.722 1.00 57.38 274 ARG A O 1
ATOM 2218 N N . ALA A 1 275 ? 34.936 11.522 -9.964 1.00 61.19 275 ALA A N 1
ATOM 2219 C CA . ALA A 1 275 ? 36.100 12.255 -9.468 1.00 61.19 275 ALA A CA 1
ATOM 2220 C C . ALA A 1 275 ? 36.223 12.237 -7.931 1.00 61.19 275 ALA A C 1
ATOM 2222 O O . ALA A 1 275 ? 37.292 12.510 -7.395 1.00 61.19 275 ALA A O 1
ATOM 2223 N N . GLY A 1 276 ? 35.156 11.859 -7.213 1.00 45.03 276 GLY A N 1
ATOM 2224 C CA . GLY A 1 276 ? 35.156 11.762 -5.750 1.00 45.03 276 GLY A CA 1
ATOM 2225 C C . GLY A 1 276 ? 35.016 13.109 -5.033 1.00 45.03 276 GLY A C 1
ATOM 2226 O O . GLY A 1 276 ? 35.322 13.196 -3.848 1.00 45.03 276 GLY A O 1
ATOM 2227 N N . GLU A 1 277 ? 34.543 14.145 -5.728 1.00 40.06 277 GLU A N 1
ATOM 2228 C CA . GLU A 1 277 ? 34.524 15.535 -5.243 1.00 40.06 277 GLU A CA 1
ATOM 2229 C C . GLU A 1 277 ? 33.279 15.896 -4.408 1.00 40.06 277 GLU A C 1
ATOM 2231 O O . GLU A 1 277 ? 33.195 16.989 -3.852 1.00 40.06 277 GLU A O 1
ATOM 2236 N N . LEU A 1 278 ? 32.316 14.980 -4.257 1.00 36.44 278 LEU A N 1
ATOM 2237 C CA . LEU A 1 278 ? 31.112 15.203 -3.450 1.00 36.44 278 LEU A CA 1
ATOM 2238 C C . LEU A 1 278 ? 31.258 14.614 -2.039 1.00 36.44 278 LEU A C 1
ATOM 2240 O O . LEU A 1 278 ? 31.156 13.402 -1.832 1.00 36.44 278 LEU A O 1
ATOM 2244 N N . ILE A 1 279 ? 31.449 15.496 -1.054 1.00 36.09 279 ILE A N 1
ATOM 2245 C CA . ILE A 1 279 ? 31.339 15.185 0.376 1.00 36.09 279 ILE A CA 1
ATOM 2246 C C . ILE A 1 279 ? 29.858 15.284 0.766 1.00 36.09 279 ILE A C 1
ATOM 2248 O O . ILE A 1 279 ? 29.253 16.348 0.672 1.00 36.09 279 ILE A O 1
ATOM 2252 N N . TYR A 1 280 ? 29.270 14.168 1.197 1.00 35.09 280 TYR A N 1
ATOM 2253 C CA . TYR A 1 280 ? 27.892 14.119 1.690 1.00 35.09 280 TYR A CA 1
ATOM 2254 C C . TYR A 1 280 ? 27.798 14.782 3.079 1.00 35.09 280 TYR A C 1
ATOM 2256 O O . TYR A 1 280 ? 28.497 14.350 3.999 1.00 35.09 280 TYR A O 1
ATOM 2264 N N . GLN A 1 281 ? 26.918 15.778 3.235 1.00 30.88 281 GLN A N 1
ATOM 2265 C CA . GLN A 1 281 ? 26.326 16.179 4.521 1.00 30.88 281 GLN A CA 1
ATOM 2266 C C . GLN A 1 281 ? 24.887 15.666 4.608 1.00 30.88 281 GLN A C 1
ATOM 2268 O O . GLN A 1 281 ? 24.191 15.688 3.567 1.00 30.88 281 GLN A O 1
#

Secondary structure (DSSP, 8-state):
-HHHHHHT-EEEEEEEEEE-SS---EEEEEE-TTT--EEEEEEETTEEEEEEEEEE-TT--HHHHHHHHHHHHHHHHHHHHHH-GGGEEEE-SS-EEE-HHHHHHGGGGB-SSSTT-B------S-EEEEETTEEEETTEEEETT--TTPEE-SSSEEEEEEEPPHHHHHHTT-TTS--EEEEEEE------SSEE-TT--EEPPPEEEETTEEEE-HHHHHHHH-TT-EETTEEHHHHHHHHHHTTTS----TTTS-HHHHHHHHHHHHHHHHHT-----